Protein AF-A0A7X9W7S1-F1 (afdb_monomer_lite)

Radius of gyration: 31.63 Å; chains: 1; bounding box: 113×48×86 Å

pLDDT: mean 89.46, std 10.35, range [42.22, 98.69]

Structure (mmCIF, N/CA/C/O backbone):
data_AF-A0A7X9W7S1-F1
#
_entry.id   AF-A0A7X9W7S1-F1
#
loop_
_atom_site.group_PDB
_atom_site.id
_atom_site.type_symbol
_atom_site.label_atom_id
_atom_site.label_alt_id
_atom_site.label_comp_id
_atom_site.label_asym_id
_atom_site.label_entity_id
_atom_site.label_seq_id
_atom_site.pdbx_PDB_ins_code
_atom_site.Cartn_x
_atom_site.Cartn_y
_atom_site.Cartn_z
_atom_site.occupancy
_atom_site.B_iso_or_equiv
_atom_site.auth_seq_id
_atom_site.auth_comp_id
_atom_site.auth_asym_id
_atom_site.auth_atom_id
_atom_site.pdbx_PDB_model_num
ATOM 1 N N . MET A 1 1 ? -82.179 16.840 57.049 1.00 42.22 1 MET A N 1
ATOM 2 C CA . MET A 1 1 ? -81.748 16.653 55.648 1.00 42.22 1 MET A CA 1
ATOM 3 C C . MET A 1 1 ? -80.257 16.957 55.577 1.00 42.22 1 MET A C 1
ATOM 5 O O . MET A 1 1 ? -79.891 18.122 55.569 1.00 42.22 1 MET A O 1
ATOM 9 N N . SER A 1 2 ? -79.402 15.932 55.633 1.00 42.94 2 SER A N 1
ATOM 10 C CA . SER A 1 2 ? -77.946 16.091 55.489 1.00 42.94 2 SER A CA 1
ATOM 11 C C . SER A 1 2 ? -77.568 15.897 54.026 1.00 42.94 2 SER A C 1
ATOM 13 O O . SER A 1 2 ? -77.815 14.830 53.470 1.00 42.94 2 SER A O 1
ATOM 15 N N . ALA A 1 3 ? -77.001 16.929 53.405 1.00 45.88 3 ALA A N 1
ATOM 16 C CA . ALA A 1 3 ? -76.484 16.868 52.046 1.00 45.88 3 ALA A CA 1
ATOM 17 C C . ALA A 1 3 ? -75.051 16.318 52.062 1.00 45.88 3 ALA A C 1
ATOM 19 O O . ALA A 1 3 ? -74.121 16.955 52.558 1.00 45.88 3 ALA A O 1
ATOM 20 N N . THR A 1 4 ? -74.884 15.114 51.526 1.00 48.94 4 THR A N 1
ATOM 21 C CA . THR A 1 4 ? -73.594 14.452 51.327 1.00 48.94 4 THR A CA 1
ATOM 22 C C . THR A 1 4 ? -72.905 15.064 50.106 1.00 48.94 4 THR A C 1
ATOM 24 O O . THR A 1 4 ? -73.374 14.914 48.982 1.00 48.94 4 THR A O 1
ATOM 27 N N . SER A 1 5 ? -71.794 15.773 50.316 1.00 54.38 5 SER A N 1
ATOM 28 C CA . SER A 1 5 ? -70.953 16.310 49.239 1.00 54.38 5 SER A CA 1
ATOM 29 C C . SER A 1 5 ? -69.997 15.227 48.732 1.00 54.38 5 SER A C 1
ATOM 31 O O . SER A 1 5 ? -69.066 14.823 49.429 1.00 54.38 5 SER A O 1
ATOM 33 N N . THR A 1 6 ? -70.231 14.731 47.519 1.00 53.91 6 THR A N 1
ATOM 34 C CA . THR A 1 6 ? -69.330 13.814 46.811 1.00 53.91 6 THR A CA 1
ATOM 35 C C . THR A 1 6 ? -68.223 14.605 46.109 1.00 53.91 6 THR A C 1
ATOM 37 O O . THR A 1 6 ? -68.478 15.305 45.130 1.00 53.91 6 THR A O 1
ATOM 40 N N . ARG A 1 7 ? -66.975 14.484 46.583 1.00 56.56 7 ARG A N 1
ATOM 41 C CA . ARG A 1 7 ? -65.777 14.959 45.867 1.00 56.56 7 ARG A CA 1
ATOM 42 C C . ARG A 1 7 ? -65.406 13.977 44.750 1.00 56.56 7 ARG A C 1
ATOM 44 O O . ARG A 1 7 ? -65.167 12.804 45.021 1.00 56.56 7 ARG A O 1
ATOM 51 N N . SER A 1 8 ? -65.293 14.472 43.519 1.00 56.91 8 SER A N 1
ATOM 52 C CA . SER A 1 8 ? -64.740 13.722 42.381 1.00 56.91 8 SER A CA 1
ATOM 53 C C . SER A 1 8 ? -63.238 13.427 42.559 1.00 56.91 8 SER A C 1
ATOM 55 O O . SER A 1 8 ? -62.516 14.280 43.086 1.00 56.91 8 SER A O 1
ATOM 57 N N . PRO A 1 9 ? -62.726 12.270 42.092 1.00 56.22 9 PRO A N 1
ATOM 58 C CA . PRO A 1 9 ? -61.311 11.936 42.197 1.00 56.22 9 PRO A CA 1
ATOM 59 C C . PRO A 1 9 ? -60.487 12.725 41.169 1.00 56.22 9 PRO A C 1
ATOM 61 O O . PRO A 1 9 ? -60.798 12.752 39.976 1.00 56.22 9 PRO A O 1
ATOM 64 N N . ALA A 1 10 ? -59.415 13.368 41.632 1.00 61.03 10 ALA A N 1
ATOM 65 C CA . ALA A 1 10 ? -58.455 14.044 40.767 1.00 61.03 10 ALA A CA 1
ATOM 66 C C . ALA A 1 10 ? -57.722 13.020 39.880 1.00 61.03 10 ALA A C 1
ATOM 68 O O . ALA A 1 10 ? -57.228 12.002 40.367 1.00 61.03 10 ALA A O 1
ATOM 69 N N . ARG A 1 11 ? -57.635 13.293 38.571 1.00 59.38 11 ARG A N 1
ATOM 70 C CA . ARG A 1 11 ? -56.845 12.480 37.632 1.00 59.38 11 ARG A CA 1
ATOM 71 C C . ARG A 1 11 ? -55.366 12.480 38.055 1.00 59.38 11 ARG A C 1
ATOM 73 O O . ARG A 1 11 ? -54.839 13.553 38.354 1.00 59.38 11 ARG A O 1
ATOM 80 N N . PRO A 1 12 ? -54.673 11.327 38.040 1.00 57.47 12 PRO A N 1
ATOM 81 C CA . PRO A 1 12 ? -53.263 11.270 38.400 1.00 57.47 12 PRO A CA 1
ATOM 82 C C . PRO A 1 12 ? -52.437 12.059 37.380 1.00 57.47 12 PRO A C 1
ATOM 84 O O . PRO A 1 12 ? -52.407 11.742 36.189 1.00 57.47 12 PRO A O 1
ATOM 87 N N . VAL A 1 13 ? -51.771 13.110 37.856 1.00 66.81 13 VAL A N 1
ATOM 88 C CA . VAL A 1 13 ? -50.823 13.895 37.064 1.00 66.81 13 VAL A CA 1
ATOM 89 C C . VAL A 1 13 ? -49.632 12.988 36.753 1.00 66.81 13 VAL A C 1
ATOM 91 O O . VAL A 1 13 ? -48.954 12.501 37.657 1.00 66.81 13 VAL A O 1
ATOM 94 N N . GLY A 1 14 ? -49.403 12.704 35.468 1.00 64.31 14 GLY A N 1
ATOM 95 C CA . GLY A 1 14 ? -48.271 11.888 35.030 1.00 64.31 14 GLY A CA 1
ATOM 96 C C . GLY A 1 14 ? -46.923 12.481 35.476 1.00 64.31 14 GLY A C 1
ATOM 97 O O . GLY A 1 14 ? -46.836 13.677 35.748 1.00 64.31 14 GLY A O 1
ATOM 98 N N . PRO A 1 15 ? -45.846 11.674 35.535 1.00 66.31 15 PRO A N 1
ATOM 99 C CA . PRO A 1 15 ? -44.556 12.136 36.040 1.00 66.31 15 PRO A CA 1
ATOM 100 C C . PRO A 1 15 ? -44.041 13.345 35.241 1.00 66.31 15 PRO A C 1
ATOM 102 O O . PRO A 1 15 ? -44.187 13.348 34.011 1.00 66.31 15 PRO A O 1
ATOM 105 N N . PRO A 1 16 ? -43.415 14.335 35.911 1.00 73.31 16 PRO A N 1
ATOM 106 C CA . PRO A 1 16 ? -43.002 15.591 35.294 1.00 73.31 16 PRO A CA 1
ATOM 107 C C . PRO A 1 16 ? -42.007 15.360 34.151 1.00 73.31 16 PRO A C 1
ATOM 109 O O . PRO A 1 16 ? -41.228 14.400 34.155 1.00 73.31 16 PRO A O 1
ATOM 112 N N . LEU A 1 17 ? -42.024 16.262 33.164 1.00 71.44 17 LEU A N 1
ATOM 113 C CA . LEU A 1 17 ? -41.209 16.179 31.943 1.00 71.44 17 LEU A CA 1
ATOM 114 C C . LEU A 1 17 ? -39.710 16.003 32.239 1.00 71.44 17 LEU A C 1
ATOM 116 O O . LEU A 1 17 ? -39.036 15.246 31.546 1.00 71.44 17 LEU A O 1
ATOM 120 N N . SER A 1 18 ? -39.207 16.607 33.319 1.00 74.56 18 SER A N 1
ATOM 121 C CA . SER A 1 18 ? -37.819 16.472 33.779 1.00 74.56 18 SER A CA 1
ATOM 122 C C . SER A 1 18 ? -37.452 15.043 34.207 1.00 74.56 18 SER A C 1
ATOM 124 O O . SER A 1 18 ? -36.340 14.584 33.945 1.00 74.56 18 SER A O 1
ATOM 126 N N . THR A 1 19 ? -38.380 14.296 34.810 1.00 72.50 19 THR A N 1
ATOM 127 C CA . THR A 1 19 ? -38.178 12.890 35.197 1.00 72.50 19 THR A CA 1
ATOM 128 C C . THR A 1 19 ? -38.207 11.973 33.976 1.00 72.50 19 THR A C 1
ATOM 130 O O . THR A 1 19 ? -37.405 11.041 33.883 1.00 72.50 19 THR A O 1
ATOM 133 N N . ARG A 1 20 ? -39.078 12.262 32.999 1.00 74.00 20 ARG A N 1
ATOM 134 C CA . ARG A 1 20 ? -39.100 11.548 31.711 1.00 74.00 20 ARG A CA 1
ATOM 135 C C . ARG A 1 20 ? -37.812 11.799 30.923 1.00 74.00 20 ARG A C 1
ATOM 137 O O . ARG A 1 20 ? -37.202 10.837 30.471 1.00 74.00 20 ARG A O 1
ATOM 144 N N . ALA A 1 21 ? -37.355 13.048 30.836 1.00 77.06 21 ALA A N 1
ATOM 145 C CA . ALA A 1 21 ? -36.110 13.418 30.162 1.00 77.06 21 ALA A CA 1
ATOM 146 C C . ALA A 1 21 ? -34.882 12.731 30.785 1.00 77.06 21 ALA A C 1
ATOM 148 O O . ALA A 1 21 ? -34.084 12.133 30.068 1.00 77.06 21 ALA A O 1
ATOM 149 N N . LYS A 1 22 ? -34.771 12.715 32.122 1.00 74.81 22 LYS A N 1
ATOM 150 C CA . LYS A 1 22 ? -33.709 11.978 32.832 1.00 74.81 22 LYS A CA 1
ATOM 151 C C . LYS A 1 22 ? -33.744 10.480 32.526 1.00 74.81 22 LYS A C 1
ATOM 153 O O . LYS A 1 22 ? -32.702 9.881 32.279 1.00 74.81 22 LYS A O 1
ATOM 158 N N . ARG A 1 23 ? -34.933 9.867 32.512 1.00 78.06 23 ARG A N 1
ATOM 159 C CA . ARG A 1 23 ? -35.091 8.442 32.180 1.00 78.06 23 ARG A CA 1
ATOM 160 C C . ARG A 1 23 ? -34.630 8.139 30.753 1.00 78.06 23 ARG A C 1
ATOM 162 O O . ARG A 1 23 ? -33.889 7.180 30.561 1.00 78.06 23 ARG A O 1
ATOM 169 N N . TRP A 1 24 ? -35.038 8.950 29.778 1.00 81.38 24 TRP A N 1
ATOM 170 C CA . TRP A 1 24 ? -34.613 8.800 28.384 1.00 81.38 24 TRP A CA 1
ATOM 171 C C . TRP A 1 24 ? -33.108 8.995 28.216 1.00 81.38 24 TRP A C 1
ATOM 173 O O . TRP A 1 24 ? -32.481 8.187 27.542 1.00 81.38 24 TRP A O 1
ATOM 183 N N . LEU A 1 25 ? -32.511 9.973 28.900 1.00 76.69 25 LEU A N 1
ATOM 184 C CA . LEU A 1 25 ? -31.062 10.181 28.901 1.00 76.69 25 LEU A CA 1
ATOM 185 C C . LEU A 1 25 ? -30.303 8.929 29.370 1.00 76.69 25 LEU A C 1
ATOM 187 O O . LEU A 1 25 ? -29.389 8.473 28.687 1.00 76.69 25 LEU A O 1
ATOM 191 N N . TYR A 1 26 ? -30.699 8.338 30.504 1.00 74.88 26 TYR A N 1
ATOM 192 C CA . TYR A 1 26 ? -30.056 7.120 31.013 1.00 74.88 26 TYR A CA 1
ATOM 193 C C . TYR A 1 26 ? -30.253 5.914 30.089 1.00 74.88 26 TYR A C 1
ATOM 195 O O . TYR A 1 26 ? -29.328 5.123 29.917 1.00 74.88 26 TYR A O 1
ATOM 203 N N . LEU A 1 27 ? -31.440 5.764 29.492 1.00 80.25 27 LEU A N 1
ATOM 204 C CA . LEU A 1 27 ? -31.719 4.674 28.557 1.00 80.25 27 LEU A CA 1
ATOM 205 C C . LEU A 1 27 ? -30.911 4.817 27.264 1.00 80.25 27 LEU A C 1
ATOM 207 O O . LEU A 1 27 ? -30.285 3.846 26.845 1.00 80.25 27 LEU A O 1
ATOM 211 N N . ILE A 1 28 ? -30.876 6.016 26.678 1.00 80.56 28 ILE A N 1
ATOM 212 C CA . ILE A 1 28 ? -30.102 6.308 25.467 1.00 80.56 28 ILE A CA 1
ATOM 213 C C . ILE A 1 28 ? -28.616 6.098 25.742 1.00 80.56 28 ILE A C 1
ATOM 215 O O . ILE A 1 28 ? -27.977 5.372 24.995 1.00 80.56 28 ILE A O 1
ATOM 219 N N . HIS A 1 29 ? -28.071 6.640 26.837 1.00 77.44 29 HIS A N 1
ATOM 220 C CA . HIS A 1 29 ? -26.658 6.452 27.176 1.00 77.44 29 HIS A CA 1
ATOM 221 C C . HIS A 1 29 ? -26.303 4.974 27.381 1.00 77.44 29 HIS A C 1
ATOM 223 O O . HIS A 1 29 ? -25.274 4.519 26.894 1.00 77.44 29 HIS A O 1
ATOM 229 N N . ARG A 1 30 ? -27.168 4.201 28.054 1.00 80.06 30 ARG A N 1
ATOM 230 C CA . ARG A 1 30 ? -26.947 2.763 28.256 1.00 80.06 30 ARG A CA 1
ATOM 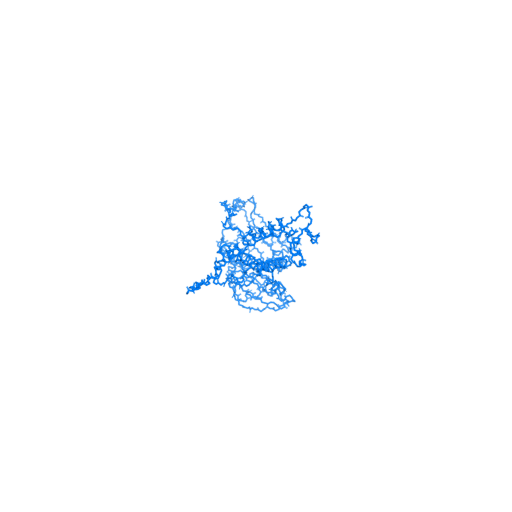231 C C . ARG A 1 30 ? -26.910 2.007 26.931 1.00 80.06 30 ARG A C 1
ATOM 233 O O . ARG A 1 30 ? -25.969 1.258 26.694 1.00 80.06 30 ARG A O 1
ATOM 240 N N . TRP A 1 31 ? -27.926 2.174 26.088 1.00 86.31 31 TRP A N 1
ATOM 241 C CA . TRP A 1 31 ? -28.016 1.432 24.829 1.00 86.31 31 TRP A CA 1
ATOM 242 C C . TRP A 1 31 ? -26.990 1.906 23.802 1.00 86.31 31 TRP A C 1
ATOM 244 O O . TRP A 1 31 ? -26.346 1.070 23.175 1.00 86.31 31 TRP A O 1
ATOM 254 N N . ALA A 1 32 ? -26.758 3.217 23.699 1.00 81.88 32 ALA A N 1
ATOM 255 C CA . ALA A 1 32 ? -25.683 3.770 22.882 1.00 81.88 32 ALA A CA 1
ATOM 256 C C . ALA A 1 32 ? -24.317 3.257 23.352 1.00 81.88 32 ALA A C 1
ATOM 258 O O . ALA A 1 32 ? -23.515 2.834 22.529 1.00 81.88 32 ALA A O 1
ATOM 259 N N . GLY A 1 33 ? -24.077 3.216 24.666 1.00 83.25 33 GLY A N 1
ATOM 260 C CA . GLY A 1 33 ? -22.855 2.667 25.244 1.00 83.25 33 GLY A CA 1
ATOM 261 C C . GLY A 1 33 ? -22.653 1.189 24.913 1.00 83.25 33 GLY A C 1
ATOM 262 O O . GLY A 1 33 ? -21.551 0.810 24.542 1.00 83.25 33 GLY A O 1
ATOM 263 N N . ILE A 1 34 ? -23.699 0.358 24.982 1.00 88.56 34 ILE A N 1
ATOM 264 C CA . ILE A 1 34 ? -23.613 -1.067 24.613 1.00 88.56 34 ILE A CA 1
ATOM 265 C C . ILE A 1 34 ? -23.286 -1.226 23.125 1.00 88.56 34 ILE A C 1
ATOM 267 O O . ILE A 1 34 ? -22.339 -1.933 22.786 1.00 88.56 34 ILE A O 1
ATOM 271 N N . VAL A 1 35 ? -24.042 -0.562 22.246 1.00 92.06 35 VAL A N 1
ATOM 272 C CA . VAL A 1 35 ? -23.856 -0.668 20.790 1.00 92.06 35 VAL A CA 1
ATOM 273 C C . VAL A 1 35 ? -22.470 -0.172 20.386 1.00 92.06 35 VAL A C 1
ATOM 275 O O . VAL A 1 35 ? -21.747 -0.884 19.692 1.00 92.06 35 VAL A O 1
ATOM 278 N N . LEU A 1 36 ? -22.065 1.008 20.866 1.00 90.00 36 LEU A N 1
ATOM 279 C CA . LEU A 1 36 ? -20.744 1.558 20.577 1.00 90.00 36 LEU A CA 1
ATOM 280 C C . LEU A 1 36 ? -19.635 0.689 21.170 1.00 90.00 36 LEU A C 1
ATOM 282 O O . LEU A 1 36 ? -18.646 0.460 20.492 1.00 90.00 36 LEU A O 1
ATOM 286 N N . CYS A 1 37 ? -19.788 0.155 22.383 1.00 89.56 37 CYS A N 1
ATOM 287 C CA . CYS A 1 37 ? -18.780 -0.722 22.984 1.00 89.56 37 CYS A CA 1
ATOM 288 C C . CYS A 1 37 ? -18.562 -1.995 22.154 1.00 89.56 37 CYS A C 1
ATOM 290 O O . CYS A 1 37 ? -17.420 -2.340 21.868 1.00 89.56 37 CYS A O 1
ATOM 292 N N . LEU A 1 38 ? -19.636 -2.659 21.712 1.00 93.81 38 LEU A N 1
ATOM 293 C CA . LEU A 1 38 ? -19.529 -3.832 20.835 1.00 93.81 38 LEU A CA 1
ATOM 294 C C . LEU A 1 38 ? -18.873 -3.478 19.498 1.00 93.81 38 LEU A C 1
ATOM 296 O O . LEU A 1 38 ? -17.997 -4.202 19.028 1.00 93.81 38 LEU A O 1
ATOM 300 N N . PHE A 1 39 ? -19.257 -2.343 18.915 1.00 94.62 39 PHE A N 1
ATOM 301 C CA . PHE A 1 39 ? -18.649 -1.847 17.690 1.00 94.62 39 PHE A CA 1
ATOM 302 C C . PHE A 1 39 ? -17.150 -1.554 17.868 1.00 94.62 39 PHE A C 1
ATOM 304 O O . PHE A 1 39 ? -16.345 -2.044 17.086 1.00 94.62 39 PHE A O 1
ATOM 311 N N . PHE A 1 40 ? -16.747 -0.831 18.917 1.00 93.25 40 PHE A N 1
ATOM 312 C CA . PHE A 1 40 ? -15.339 -0.536 19.197 1.00 93.25 40 PHE A CA 1
ATOM 313 C C . PHE A 1 40 ? -14.537 -1.782 19.570 1.00 93.25 40 PHE A C 1
ATOM 315 O O . PHE A 1 40 ? -13.363 -1.852 19.231 1.00 93.25 40 PHE A O 1
ATOM 322 N N . ALA A 1 41 ? -15.147 -2.781 20.212 1.00 93.69 41 ALA A N 1
ATOM 323 C CA . ALA A 1 41 ? -14.500 -4.066 20.456 1.00 93.69 41 ALA A CA 1
ATOM 324 C C . ALA A 1 41 ? -14.201 -4.791 19.135 1.00 93.69 41 ALA A C 1
ATOM 326 O O . ALA A 1 41 ? -13.070 -5.219 18.917 1.00 93.69 41 ALA A O 1
ATOM 327 N N . MET A 1 42 ? -15.179 -4.865 18.225 1.00 96.38 42 MET A N 1
ATOM 328 C CA . MET A 1 42 ? -14.966 -5.370 16.864 1.00 96.38 42 MET A CA 1
ATOM 329 C C . MET A 1 42 ? -13.883 -4.558 16.136 1.00 96.38 42 MET A C 1
ATOM 331 O O . MET A 1 42 ? -12.990 -5.137 15.524 1.00 96.38 42 MET A O 1
ATOM 335 N N . TRP A 1 43 ? -13.930 -3.229 16.238 1.00 95.38 43 TRP A N 1
ATOM 336 C CA . TRP A 1 43 ? -12.991 -2.322 15.580 1.00 95.38 43 TRP A CA 1
ATOM 337 C C . TRP A 1 43 ? -11.558 -2.453 16.122 1.00 95.38 43 TRP A C 1
ATOM 339 O O . TRP A 1 43 ? -10.579 -2.379 15.379 1.00 95.38 43 TRP A O 1
ATOM 349 N N . PHE A 1 44 ? -11.425 -2.696 17.425 1.00 94.56 44 PHE A N 1
ATOM 350 C CA . PHE A 1 44 ? -10.153 -2.982 18.072 1.00 94.56 44 PHE A CA 1
ATOM 351 C C . PHE A 1 44 ? -9.590 -4.320 17.594 1.00 94.56 44 PHE A C 1
ATOM 353 O O . PHE A 1 44 ? -8.442 -4.379 17.160 1.00 94.56 44 PHE A O 1
ATOM 360 N N . VAL A 1 45 ? -10.406 -5.380 17.607 1.00 96.25 45 VAL A N 1
ATOM 361 C CA . VAL A 1 45 ? -9.999 -6.712 17.133 1.00 96.25 45 VAL A CA 1
ATOM 362 C C . VAL A 1 45 ? -9.574 -6.667 15.665 1.00 96.25 45 VAL A C 1
ATOM 364 O O . VAL A 1 45 ? -8.549 -7.250 15.321 1.00 96.25 45 VAL A O 1
ATOM 367 N N . SER A 1 46 ? -10.283 -5.926 14.809 1.00 96.56 46 SER A N 1
ATOM 368 C CA . SER A 1 46 ? -9.879 -5.768 13.408 1.00 96.56 46 SER A CA 1
ATOM 369 C C . SER A 1 46 ? -8.543 -5.032 13.259 1.00 96.56 46 SER A C 1
ATOM 371 O O . SER A 1 46 ? -7.733 -5.387 12.403 1.00 96.56 46 SER A O 1
ATOM 373 N N . GLY A 1 47 ? -8.258 -4.066 14.139 1.00 94.25 47 GLY A N 1
ATOM 374 C CA . GLY A 1 47 ? -6.954 -3.404 14.207 1.00 94.25 47 GLY A CA 1
ATOM 375 C C . GLY A 1 47 ? -5.831 -4.362 14.610 1.00 94.25 47 GLY A C 1
ATOM 376 O O . GLY A 1 47 ? -4.765 -4.344 14.002 1.00 94.25 47 GLY A O 1
ATOM 377 N N . VAL A 1 48 ? -6.084 -5.255 15.575 1.00 95.31 48 VAL A N 1
ATOM 378 C CA . VAL A 1 48 ? -5.132 -6.313 15.955 1.00 95.31 48 VAL A CA 1
ATOM 379 C C . VAL A 1 48 ? -4.857 -7.243 14.774 1.00 95.31 48 VAL A C 1
ATOM 381 O O . VAL A 1 48 ? -3.698 -7.535 14.500 1.00 95.31 48 VAL A O 1
ATOM 384 N N . VAL A 1 49 ? -5.886 -7.657 14.025 1.00 96.88 49 VAL A N 1
ATOM 385 C CA . VAL A 1 49 ? -5.704 -8.473 12.809 1.00 96.88 49 VAL A CA 1
ATOM 386 C C . VAL A 1 49 ? -4.786 -7.766 11.808 1.00 96.88 49 VAL A C 1
ATOM 388 O O . VAL A 1 49 ? -3.860 -8.392 11.298 1.00 96.88 49 VAL A O 1
ATOM 391 N N . MET A 1 50 ? -4.973 -6.460 11.583 1.00 94.25 50 MET A N 1
ATOM 392 C CA . MET A 1 50 ? -4.136 -5.674 10.665 1.00 94.25 50 MET A CA 1
ATOM 393 C C . MET A 1 50 ? -2.659 -5.579 11.067 1.00 94.25 50 MET A C 1
ATOM 395 O O . MET A 1 50 ? -1.820 -5.311 10.208 1.00 94.25 50 MET A O 1
ATOM 399 N N . MET A 1 51 ? -2.325 -5.783 12.346 1.00 93.69 51 MET A N 1
ATOM 400 C CA . MET A 1 51 ? -0.927 -5.830 12.790 1.00 93.69 51 MET A CA 1
ATOM 401 C C . MET A 1 51 ? -0.204 -7.091 12.308 1.00 93.69 51 MET A C 1
ATOM 403 O O . MET A 1 51 ? 1.012 -7.059 12.142 1.00 93.69 51 MET A O 1
ATOM 407 N N . TYR A 1 52 ? -0.939 -8.185 12.092 1.00 95.12 52 TYR A N 1
ATOM 408 C CA . TYR A 1 52 ? -0.386 -9.459 11.625 1.00 95.12 52 TYR A CA 1
ATOM 409 C C . TYR A 1 52 ? -0.576 -9.657 10.123 1.00 95.12 52 TYR A C 1
ATOM 411 O O . TYR A 1 52 ? 0.311 -10.180 9.457 1.00 95.12 52 TYR A O 1
ATOM 419 N N . VAL A 1 53 ? -1.723 -9.232 9.590 1.00 95.00 53 VAL A N 1
ATOM 420 C CA . VAL A 1 53 ? -2.053 -9.321 8.168 1.00 95.00 53 VAL A CA 1
ATOM 421 C C . VAL A 1 53 ? -2.454 -7.941 7.672 1.00 95.00 53 VAL A C 1
ATOM 423 O O . V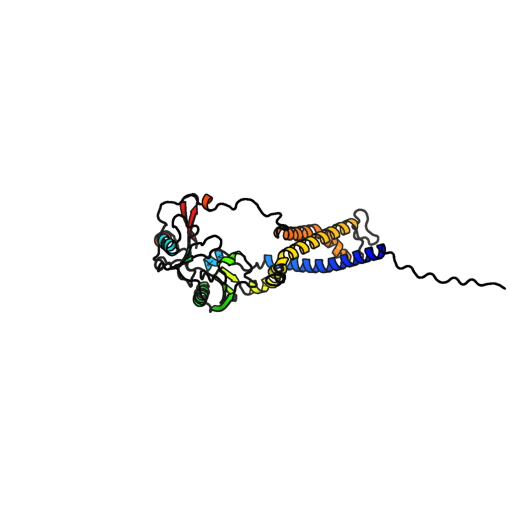AL A 1 53 ? -3.576 -7.481 7.889 1.00 95.00 53 VAL A O 1
ATOM 426 N N . GLY A 1 54 ? -1.512 -7.268 7.017 1.00 91.31 54 GLY A N 1
ATOM 427 C CA . GLY A 1 54 ? -1.734 -5.946 6.449 1.00 91.31 54 GLY A CA 1
ATOM 428 C C . GLY A 1 54 ? -2.678 -5.960 5.245 1.00 91.31 54 GLY A C 1
ATOM 429 O O . GLY A 1 54 ? -3.009 -7.006 4.682 1.00 91.31 54 GLY A O 1
ATOM 430 N N . TYR A 1 55 ? -3.087 -4.762 4.822 1.00 93.50 55 TYR A N 1
ATOM 431 C CA . TYR A 1 55 ? -3.741 -4.601 3.525 1.00 93.50 55 TYR A CA 1
ATOM 432 C C . TYR A 1 55 ? -2.780 -4.996 2.397 1.00 93.50 55 TYR A C 1
ATOM 434 O O . TYR A 1 55 ? -1.614 -4.587 2.479 1.00 93.50 55 TYR A O 1
ATOM 442 N N . PRO A 1 56 ? -3.231 -5.748 1.369 1.00 93.88 56 PRO A N 1
ATOM 443 C CA . PRO A 1 56 ? -2.342 -6.256 0.337 1.00 93.88 56 PRO A CA 1
ATOM 444 C C . PRO A 1 56 ? -1.588 -5.119 -0.339 1.00 93.88 56 PRO A C 1
ATOM 446 O O . PRO A 1 56 ? -2.158 -4.081 -0.695 1.00 93.88 56 PRO A O 1
ATOM 449 N N . LYS A 1 57 ? -0.281 -5.300 -0.468 1.00 93.81 57 LYS A N 1
ATOM 450 C CA . LYS A 1 57 ? 0.624 -4.348 -1.097 1.00 93.81 57 LYS A CA 1
ATOM 451 C C . LYS A 1 57 ? 1.836 -5.119 -1.579 1.00 93.81 57 LYS A C 1
ATOM 453 O O . LYS A 1 57 ? 2.330 -5.971 -0.858 1.00 93.81 57 LYS A O 1
ATOM 458 N N . LEU A 1 58 ? 2.359 -4.720 -2.728 1.00 95.12 58 LEU A N 1
ATOM 459 C CA . LEU A 1 58 ? 3.629 -5.236 -3.199 1.00 95.12 58 LEU A CA 1
ATOM 460 C C . LEU A 1 58 ? 4.762 -4.355 -2.669 1.00 95.12 58 LEU A C 1
ATOM 462 O O . LEU A 1 58 ? 4.856 -3.171 -3.017 1.00 95.12 58 LEU A O 1
ATOM 466 N N . THR A 1 59 ? 5.619 -4.899 -1.808 1.00 93.75 59 THR A N 1
ATOM 467 C CA . THR A 1 59 ? 6.790 -4.157 -1.331 1.00 93.75 59 THR A CA 1
ATOM 468 C C . THR A 1 59 ? 7.886 -4.099 -2.403 1.00 93.75 59 THR A C 1
ATOM 470 O O . THR A 1 59 ? 7.972 -4.970 -3.274 1.00 93.75 59 THR A O 1
ATOM 473 N N . PRO A 1 60 ? 8.784 -3.093 -2.359 1.00 92.12 60 PRO A N 1
ATOM 474 C CA . PRO A 1 60 ? 9.905 -3.028 -3.293 1.00 92.12 60 PRO A CA 1
ATOM 475 C C . PRO A 1 60 ? 10.799 -4.274 -3.264 1.00 92.12 60 PRO A C 1
ATOM 477 O O . PRO A 1 60 ? 11.279 -4.679 -4.318 1.00 92.12 60 PRO A O 1
ATOM 480 N N . GLN A 1 61 ? 11.003 -4.872 -2.085 1.00 93.00 61 GLN A N 1
ATOM 481 C CA . GLN A 1 61 ? 11.846 -6.055 -1.904 1.00 93.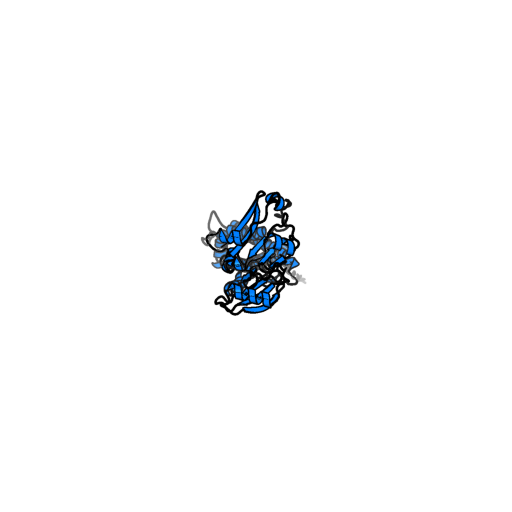00 61 GLN A CA 1
ATOM 482 C C . GLN A 1 61 ? 11.188 -7.325 -2.460 1.00 93.00 61 GLN A C 1
ATOM 484 O O . GLN A 1 61 ? 11.840 -8.072 -3.189 1.00 93.00 61 GLN A O 1
ATOM 489 N N . GLU A 1 62 ? 9.900 -7.550 -2.179 1.00 93.62 62 GLU A N 1
ATOM 490 C CA . GLU A 1 62 ? 9.140 -8.658 -2.782 1.00 93.62 62 GLU A CA 1
ATOM 491 C C . GLU A 1 62 ? 9.171 -8.547 -4.304 1.00 93.62 62 GLU A C 1
ATOM 493 O O . GLU A 1 62 ? 9.584 -9.486 -4.980 1.00 93.62 62 GLU A O 1
ATOM 498 N N . ARG A 1 63 ? 8.865 -7.359 -4.849 1.00 95.38 63 ARG A N 1
ATOM 499 C CA . ARG A 1 63 ? 8.919 -7.124 -6.296 1.00 95.38 63 ARG A CA 1
ATOM 500 C C . ARG A 1 63 ? 10.275 -7.505 -6.881 1.00 95.38 63 ARG A C 1
ATOM 502 O O . ARG A 1 63 ? 10.303 -8.210 -7.880 1.00 95.38 63 ARG A O 1
ATOM 509 N N . LEU A 1 64 ? 11.378 -7.042 -6.285 1.00 94.44 64 LEU A N 1
ATOM 510 C CA . LEU A 1 64 ? 12.726 -7.358 -6.770 1.00 94.44 64 LEU A CA 1
ATOM 511 C C . LEU A 1 64 ? 12.978 -8.869 -6.776 1.00 94.44 64 LEU A C 1
ATOM 513 O O . LEU A 1 64 ? 13.458 -9.386 -7.776 1.00 94.44 64 LEU A O 1
ATOM 517 N N . THR A 1 65 ? 12.564 -9.585 -5.729 1.00 94.25 65 THR A N 1
ATOM 518 C CA . THR A 1 65 ? 12.748 -11.044 -5.606 1.00 94.25 65 THR A CA 1
ATOM 519 C C . THR A 1 65 ? 12.135 -11.822 -6.781 1.00 94.25 65 THR A C 1
ATOM 521 O O . THR A 1 65 ? 12.682 -12.845 -7.199 1.00 94.25 65 THR A O 1
ATOM 524 N N . HIS A 1 66 ? 11.039 -11.314 -7.352 1.00 94.62 66 HIS A N 1
ATOM 525 C CA . HIS A 1 66 ? 10.325 -11.931 -8.473 1.00 94.62 66 HIS A CA 1
ATOM 526 C C . HIS A 1 66 ? 10.808 -11.497 -9.868 1.00 94.62 66 HIS A C 1
ATOM 528 O O . HIS A 1 66 ? 10.396 -12.088 -10.865 1.00 94.62 66 HIS A O 1
ATOM 534 N N . LEU A 1 67 ? 11.677 -10.488 -9.980 1.00 95.00 67 LEU A N 1
ATOM 535 C CA . LEU A 1 67 ? 12.222 -10.058 -11.274 1.00 95.00 67 LEU A CA 1
ATOM 536 C C . LEU A 1 67 ? 13.369 -10.960 -11.708 1.00 95.00 67 LEU A C 1
ATOM 538 O O . LEU A 1 67 ? 14.235 -11.262 -10.903 1.00 95.00 67 LEU A O 1
ATOM 542 N N . ALA A 1 68 ? 13.452 -11.338 -12.979 1.00 93.38 68 ALA A N 1
ATOM 543 C CA . ALA A 1 68 ? 14.649 -12.014 -13.473 1.00 93.38 68 ALA A CA 1
ATOM 544 C C . ALA A 1 68 ? 15.877 -11.074 -13.403 1.00 93.38 68 ALA A C 1
ATOM 546 O O . ALA A 1 68 ? 15.727 -9.872 -13.657 1.00 93.38 68 ALA A O 1
ATOM 547 N N . PRO A 1 69 ? 17.083 -11.589 -13.088 1.00 95.50 69 PRO A N 1
ATOM 548 C CA . PRO A 1 69 ? 18.325 -10.852 -13.302 1.00 95.50 69 PRO A CA 1
ATOM 549 C C . PRO A 1 69 ? 18.431 -10.367 -14.752 1.00 95.50 69 PRO A C 1
ATOM 551 O O . PRO A 1 69 ? 18.038 -11.076 -15.680 1.00 95.50 69 PRO A O 1
ATOM 554 N N . LEU A 1 70 ? 18.948 -9.156 -14.948 1.00 96.38 70 LEU A N 1
ATOM 555 C CA . LEU A 1 70 ? 19.102 -8.556 -16.267 1.00 96.38 70 LEU A CA 1
ATOM 556 C C . LEU A 1 70 ? 20.218 -9.256 -17.042 1.00 96.38 70 LEU A C 1
ATOM 558 O O . LEU A 1 70 ? 21.377 -9.251 -16.631 1.00 96.38 70 LEU A O 1
ATOM 562 N N . ASP A 1 71 ? 19.867 -9.797 -18.204 1.00 94.44 71 ASP A N 1
ATOM 563 C CA . ASP A 1 71 ? 20.834 -10.299 -19.172 1.00 94.44 71 ASP A CA 1
ATOM 564 C C . ASP A 1 71 ? 21.286 -9.162 -20.096 1.00 94.44 71 ASP A C 1
ATOM 566 O O . ASP A 1 71 ? 20.495 -8.607 -20.864 1.00 94.44 71 ASP A O 1
ATOM 570 N N . ALA A 1 72 ? 22.576 -8.825 -20.037 1.00 94.06 72 ALA A N 1
ATOM 571 C CA . ALA A 1 72 ? 23.180 -7.802 -20.882 1.00 94.06 72 ALA A CA 1
ATOM 572 C C . ALA A 1 72 ? 23.038 -8.112 -22.383 1.00 94.06 72 ALA A C 1
ATOM 574 O O . ALA A 1 72 ? 22.958 -7.176 -23.178 1.00 94.06 72 ALA A O 1
ATOM 575 N N . ALA A 1 73 ? 22.977 -9.391 -22.773 1.00 93.88 73 ALA A N 1
ATOM 576 C CA . ALA A 1 73 ? 22.813 -9.800 -24.168 1.00 93.88 73 ALA A CA 1
ATOM 577 C C . ALA A 1 73 ? 21.392 -9.550 -24.700 1.00 93.88 73 ALA A C 1
ATOM 579 O O . ALA A 1 73 ? 21.211 -9.344 -25.899 1.00 93.88 73 ALA A O 1
ATOM 580 N N . ALA A 1 74 ? 20.389 -9.519 -23.817 1.00 94.38 74 ALA A N 1
ATOM 581 C CA . ALA A 1 74 ? 18.998 -9.228 -24.163 1.00 94.38 74 ALA A CA 1
ATOM 582 C C . ALA A 1 74 ? 18.702 -7.719 -24.270 1.00 94.38 74 ALA A C 1
ATOM 584 O O . ALA A 1 74 ? 17.579 -7.324 -24.583 1.00 94.38 74 ALA A O 1
ATOM 585 N N . ILE A 1 75 ? 19.693 -6.866 -23.996 1.00 96.88 75 ILE A N 1
ATOM 586 C CA . ILE A 1 75 ? 19.560 -5.412 -24.012 1.00 96.88 75 ILE A CA 1
ATOM 587 C C . ILE A 1 75 ? 20.416 -4.874 -25.157 1.00 96.88 75 ILE A C 1
ATOM 589 O O . ILE A 1 75 ? 21.636 -5.004 -25.134 1.00 96.88 75 ILE A O 1
ATOM 593 N N . ALA A 1 76 ? 19.796 -4.231 -26.144 1.00 96.19 76 ALA A N 1
ATOM 594 C CA . ALA A 1 76 ? 20.502 -3.564 -27.246 1.00 96.19 76 ALA A CA 1
ATOM 595 C C . ALA A 1 76 ? 20.333 -2.037 -27.211 1.00 96.19 76 ALA A C 1
ATOM 597 O O . ALA A 1 76 ? 21.119 -1.300 -27.804 1.00 96.19 76 ALA A O 1
ATOM 598 N N . VAL A 1 77 ? 19.316 -1.553 -26.498 1.00 96.94 77 VAL A N 1
ATOM 599 C CA . VAL A 1 77 ? 18.911 -0.148 -26.477 1.00 96.94 77 VAL A CA 1
ATOM 600 C C . VAL A 1 77 ? 19.597 0.583 -25.334 1.00 96.94 77 VAL A C 1
ATOM 602 O O . VAL A 1 77 ? 19.598 0.124 -24.190 1.00 96.94 77 VAL A O 1
ATOM 605 N N . THR A 1 78 ? 20.151 1.755 -25.629 1.00 94.88 78 THR A N 1
ATOM 606 C CA . THR A 1 78 ? 20.748 2.646 -24.626 1.00 94.88 78 THR A CA 1
ATOM 607 C C . THR A 1 78 ? 19.683 3.453 -23.868 1.00 94.88 78 THR A C 1
ATOM 609 O O . THR A 1 78 ? 18.606 3.716 -24.409 1.00 94.88 78 THR A O 1
ATOM 612 N N . PRO A 1 79 ? 19.985 3.945 -22.652 1.00 94.25 79 PRO A N 1
ATOM 613 C CA . PRO A 1 79 ? 19.075 4.800 -21.888 1.00 94.25 79 PRO A CA 1
ATOM 614 C C . PRO A 1 79 ? 18.607 6.036 -22.669 1.00 94.25 79 PRO A C 1
ATOM 616 O O . PRO A 1 79 ? 17.430 6.384 -22.641 1.00 94.25 79 PRO A O 1
ATOM 619 N N . ALA A 1 80 ? 19.510 6.670 -23.425 1.00 92.19 80 ALA A N 1
ATOM 620 C CA . ALA A 1 80 ? 19.187 7.835 -24.246 1.00 92.19 80 ALA A CA 1
ATOM 621 C C . ALA A 1 80 ? 18.225 7.493 -25.398 1.00 92.19 80 ALA A C 1
ATOM 623 O O . ALA A 1 80 ? 17.279 8.238 -25.645 1.00 92.19 80 ALA A O 1
ATOM 624 N N . GLN A 1 81 ? 18.419 6.351 -26.069 1.00 94.44 81 GLN A N 1
ATOM 625 C CA . GLN A 1 81 ? 17.492 5.879 -27.105 1.00 94.44 81 GLN A CA 1
ATOM 626 C C . GLN A 1 81 ? 16.113 5.554 -26.524 1.00 94.44 81 GLN A C 1
ATOM 628 O O . GLN A 1 81 ? 15.105 5.908 -27.129 1.00 94.44 81 GLN A O 1
ATOM 633 N N . ALA A 1 82 ? 16.057 4.934 -25.342 1.00 95.38 82 ALA A N 1
ATOM 634 C CA . ALA A 1 82 ? 14.794 4.642 -24.672 1.00 95.38 82 ALA A CA 1
ATOM 635 C C . ALA A 1 82 ? 14.032 5.923 -24.294 1.00 95.38 82 ALA A C 1
ATOM 637 O O . ALA A 1 82 ? 12.829 6.026 -24.532 1.00 95.38 82 ALA A O 1
ATOM 638 N N . LEU A 1 83 ? 14.732 6.933 -23.767 1.00 93.69 83 LEU A N 1
ATOM 639 C CA . LEU A 1 83 ? 14.139 8.240 -23.470 1.00 93.69 83 LEU A CA 1
ATOM 640 C C . LEU A 1 83 ? 13.628 8.932 -24.739 1.00 93.69 83 LEU A C 1
ATOM 642 O O . LEU A 1 83 ? 12.492 9.404 -24.752 1.00 93.69 83 LEU A O 1
ATOM 646 N N . ALA A 1 84 ? 14.404 8.902 -25.827 1.00 93.25 84 ALA A N 1
ATOM 647 C CA . ALA A 1 84 ? 13.994 9.456 -27.115 1.00 93.25 84 ALA A CA 1
ATOM 648 C C . ALA A 1 84 ? 12.754 8.749 -27.694 1.00 93.25 84 ALA A C 1
ATOM 650 O O . ALA A 1 84 ? 11.817 9.419 -28.126 1.00 93.25 84 ALA A O 1
ATOM 651 N N . ALA A 1 85 ? 12.699 7.413 -27.645 1.00 94.19 85 ALA A N 1
ATOM 652 C CA . ALA A 1 85 ? 11.536 6.632 -28.080 1.00 94.19 85 ALA A CA 1
ATOM 653 C C . ALA A 1 85 ? 10.283 6.932 -27.241 1.00 94.19 85 ALA A C 1
ATOM 655 O O . ALA A 1 85 ? 9.164 6.937 -27.751 1.00 94.19 85 ALA A O 1
ATOM 656 N N . ALA A 1 86 ? 10.472 7.236 -25.956 1.00 92.06 86 ALA A N 1
ATOM 657 C CA . ALA A 1 86 ? 9.416 7.704 -25.073 1.00 92.06 86 ALA A CA 1
ATOM 658 C C . ALA A 1 86 ? 9.121 9.210 -25.219 1.00 92.06 86 ALA A C 1
ATOM 660 O O . ALA A 1 86 ? 8.324 9.728 -24.441 1.00 92.06 86 ALA A O 1
ATOM 661 N N . GLY A 1 87 ? 9.751 9.944 -26.141 1.00 89.69 87 GLY A N 1
ATOM 662 C CA . GLY A 1 87 ? 9.566 11.393 -26.286 1.00 89.69 87 GLY A CA 1
ATOM 663 C C . GLY A 1 87 ? 9.930 12.193 -25.027 1.00 89.69 87 GLY A C 1
ATOM 664 O O . GLY A 1 87 ? 9.339 13.239 -24.770 1.00 89.69 87 GLY A O 1
ATOM 665 N N . ALA A 1 88 ? 10.834 11.669 -24.198 1.00 86.31 88 ALA A N 1
ATOM 666 C CA . ALA A 1 88 ? 11.342 12.326 -23.003 1.00 86.31 88 ALA A CA 1
ATOM 667 C C . ALA A 1 88 ? 12.713 12.953 -23.286 1.00 86.31 88 ALA A C 1
ATOM 669 O O . ALA A 1 88 ? 13.561 12.361 -23.953 1.00 86.31 88 ALA A O 1
ATOM 670 N N . ASP A 1 89 ? 12.938 14.149 -22.750 1.00 79.69 89 ASP A N 1
ATOM 671 C CA . ASP A 1 89 ? 14.235 14.815 -22.825 1.00 79.69 89 ASP A CA 1
ATOM 672 C C . ASP A 1 89 ? 15.237 14.117 -21.895 1.00 79.69 89 ASP A C 1
ATOM 674 O O . ASP A 1 89 ? 15.009 14.015 -20.689 1.00 79.69 89 ASP A O 1
ATOM 678 N N . VAL A 1 90 ? 16.361 13.665 -22.457 1.00 74.88 90 VAL A N 1
ATOM 679 C CA . VAL A 1 90 ? 17.436 12.969 -21.736 1.00 74.88 90 VAL A CA 1
ATOM 680 C C . VAL A 1 90 ? 17.972 13.763 -20.543 1.00 74.88 90 VAL A C 1
ATOM 682 O O . VAL A 1 90 ? 18.319 13.176 -19.521 1.00 74.88 90 VAL A O 1
ATOM 685 N N . HIS A 1 91 ? 17.988 15.094 -20.629 1.00 70.06 91 HIS A N 1
ATOM 686 C CA . HIS A 1 91 ? 18.534 15.951 -19.578 1.00 70.06 91 HIS A CA 1
ATOM 687 C C . HIS A 1 91 ? 17.513 16.274 -18.481 1.00 70.06 91 HIS A C 1
ATOM 689 O O . HIS A 1 91 ? 17.901 16.578 -17.348 1.00 70.06 91 HIS A O 1
ATOM 695 N N . ASN A 1 92 ? 16.219 16.157 -18.781 1.00 70.88 92 ASN A N 1
ATOM 696 C CA . ASN A 1 92 ? 15.130 16.534 -17.877 1.00 70.88 92 ASN A CA 1
ATOM 697 C C . ASN A 1 92 ? 14.270 15.348 -17.411 1.00 70.88 92 ASN A C 1
ATOM 699 O O . ASN A 1 92 ? 13.391 15.520 -16.563 1.00 70.88 92 ASN A O 1
ATOM 703 N N . ALA A 1 93 ? 14.515 14.141 -17.923 1.00 71.69 93 ALA A N 1
ATOM 704 C CA . ALA A 1 93 ? 13.813 12.941 -17.500 1.00 71.69 93 ALA A CA 1
ATOM 705 C C . ALA A 1 93 ? 14.101 12.630 -16.024 1.00 71.69 93 ALA A C 1
ATOM 707 O O . ALA A 1 93 ? 15.244 12.442 -15.609 1.00 71.69 93 ALA A O 1
ATOM 708 N N . THR A 1 94 ? 13.040 12.547 -15.222 1.00 72.19 94 THR A N 1
ATOM 709 C CA . THR A 1 94 ? 13.118 12.181 -13.806 1.00 72.19 94 THR A CA 1
ATOM 710 C C . THR A 1 94 ? 12.501 10.800 -13.624 1.00 72.19 94 THR A C 1
ATOM 712 O O . THR A 1 94 ? 11.287 10.653 -13.611 1.00 72.19 94 THR A O 1
ATOM 715 N N . GLY A 1 95 ? 13.337 9.766 -13.503 1.00 79.81 95 GLY A N 1
ATOM 716 C CA . GLY A 1 95 ? 12.881 8.389 -13.285 1.00 79.81 95 GLY A CA 1
ATOM 717 C C . GLY A 1 95 ? 12.888 7.543 -14.554 1.00 79.81 95 GLY A C 1
ATOM 718 O O . GLY A 1 95 ? 11.855 7.340 -15.191 1.00 79.81 95 GLY A O 1
ATOM 719 N N . LEU A 1 96 ? 14.067 7.012 -14.874 1.00 92.62 96 LEU A N 1
ATOM 720 C CA . LEU A 1 96 ? 14.252 5.935 -15.839 1.00 92.62 96 LEU A CA 1
ATOM 721 C C . LEU A 1 96 ? 14.683 4.682 -15.075 1.00 92.62 96 LEU A C 1
ATOM 723 O O . LEU A 1 96 ? 15.678 4.717 -14.350 1.00 92.62 96 LEU A O 1
ATOM 727 N N . SER A 1 97 ? 13.973 3.574 -15.255 1.00 95.56 97 SER A N 1
ATOM 728 C CA . SER A 1 97 ? 14.409 2.269 -14.754 1.00 95.56 97 SER A CA 1
ATOM 729 C C . SER A 1 97 ? 14.363 1.201 -15.836 1.00 95.56 97 SER A C 1
ATOM 731 O O . SER A 1 97 ? 13.619 1.324 -16.802 1.00 95.56 97 SER A O 1
ATOM 733 N N . LEU A 1 98 ? 15.173 0.161 -15.678 1.00 97.69 98 LEU A N 1
ATOM 734 C CA . LEU A 1 98 ? 15.253 -1.009 -16.541 1.00 97.69 98 LEU A CA 1
ATOM 735 C C . LEU A 1 98 ? 15.070 -2.249 -15.674 1.00 97.69 98 LEU A C 1
ATOM 737 O O . LEU A 1 98 ? 15.832 -2.454 -14.730 1.00 97.69 98 LEU A O 1
ATOM 741 N N . ALA A 1 99 ? 14.060 -3.056 -15.990 1.00 97.50 99 ALA A N 1
ATOM 742 C CA . ALA A 1 99 ? 13.751 -4.290 -15.276 1.00 97.50 99 ALA A CA 1
ATOM 743 C C . ALA A 1 99 ? 12.987 -5.275 -16.176 1.00 97.50 99 ALA A C 1
ATOM 745 O O . ALA A 1 99 ? 12.242 -4.869 -17.074 1.00 97.50 99 ALA A O 1
ATOM 746 N N . ALA A 1 100 ? 13.121 -6.573 -15.898 1.00 96.56 100 ALA A N 1
ATOM 747 C CA . ALA A 1 100 ? 12.443 -7.659 -16.610 1.00 96.56 100 ALA A CA 1
ATOM 748 C C . ALA A 1 100 ? 10.963 -7.811 -16.195 1.00 96.56 100 ALA A C 1
ATOM 750 O O . ALA A 1 100 ? 10.557 -8.815 -15.614 1.00 96.56 100 ALA A O 1
ATOM 751 N N . THR A 1 101 ? 10.148 -6.780 -16.437 1.00 94.81 101 THR A N 1
ATOM 752 C CA . THR A 1 101 ? 8.775 -6.683 -15.892 1.00 94.81 101 THR A CA 1
ATOM 753 C C . THR A 1 101 ? 7.673 -7.171 -16.828 1.00 94.81 101 THR A C 1
ATOM 755 O O . THR A 1 101 ? 6.553 -7.384 -16.368 1.00 94.81 101 THR A O 1
ATOM 758 N N . ARG A 1 102 ? 7.955 -7.367 -18.122 1.00 94.94 102 ARG A N 1
ATOM 759 C CA . ARG A 1 102 ? 6.935 -7.686 -19.132 1.00 94.94 102 ARG A CA 1
ATOM 760 C C . ARG A 1 102 ? 7.114 -9.111 -19.648 1.00 94.94 102 ARG A C 1
ATOM 762 O O . ARG A 1 102 ? 7.710 -9.337 -20.693 1.00 94.94 102 ARG A O 1
ATOM 769 N N . GLY A 1 103 ? 6.650 -10.085 -18.865 1.00 90.81 103 GLY A N 1
ATOM 770 C CA . GLY A 1 103 ? 6.808 -11.509 -19.196 1.00 90.81 103 GLY A CA 1
ATOM 771 C C . GLY A 1 103 ? 8.262 -11.992 -19.180 1.00 90.81 103 GLY A C 1
ATOM 772 O O . GLY A 1 103 ? 8.620 -12.871 -19.953 1.00 90.81 103 GLY A O 1
ATOM 773 N N . GLY A 1 104 ? 9.105 -11.389 -18.335 1.00 90.69 104 GLY A N 1
ATOM 774 C CA . GLY A 1 104 ? 10.542 -11.676 -18.267 1.00 90.69 104 GLY A CA 1
ATOM 775 C C . GLY A 1 104 ? 11.392 -10.911 -19.287 1.00 90.69 104 GLY A C 1
ATOM 776 O O . GLY A 1 104 ? 12.614 -10.942 -19.185 1.00 90.69 104 GLY A O 1
ATOM 777 N N . ALA A 1 105 ? 10.783 -10.176 -20.224 1.00 95.12 105 ALA A N 1
ATOM 778 C CA . ALA A 1 105 ? 11.523 -9.316 -21.143 1.00 95.12 105 ALA A CA 1
ATOM 779 C C . ALA A 1 105 ? 12.005 -8.030 -20.437 1.00 95.12 105 ALA A C 1
ATOM 781 O O . ALA A 1 105 ? 11.212 -7.401 -19.716 1.00 95.12 105 ALA A O 1
ATOM 782 N N . PRO A 1 106 ? 13.275 -7.614 -20.634 1.00 97.19 106 PRO A N 1
ATOM 783 C CA . PRO A 1 106 ? 13.787 -6.356 -20.106 1.00 97.19 106 PRO A CA 1
ATOM 784 C C . PRO A 1 106 ? 13.115 -5.176 -20.812 1.00 97.19 106 PRO A C 1
ATOM 786 O O . PRO A 1 106 ? 13.111 -5.075 -22.038 1.00 97.19 106 PRO A O 1
ATOM 789 N N . VAL A 1 107 ? 12.556 -4.259 -20.025 1.00 97.88 107 VAL A N 1
ATOM 790 C CA . VAL A 1 107 ? 11.923 -3.043 -20.540 1.00 97.88 107 VAL A CA 1
ATOM 791 C C . VAL A 1 107 ? 12.377 -1.825 -19.752 1.00 97.88 107 VAL A C 1
ATOM 793 O O . VAL A 1 107 ? 12.544 -1.880 -18.529 1.00 97.88 107 VAL A O 1
ATOM 796 N N . TYR A 1 108 ? 12.549 -0.714 -20.457 1.00 97.75 108 TYR A N 1
ATOM 797 C CA . TYR A 1 108 ? 12.713 0.591 -19.844 1.00 97.75 108 TYR A CA 1
ATOM 798 C C . TYR A 1 108 ? 11.351 1.145 -19.440 1.00 97.75 108 TYR A C 1
ATOM 800 O O . TYR A 1 108 ? 10.431 1.213 -20.254 1.00 97.75 108 TYR A O 1
ATOM 808 N N . SER A 1 109 ? 11.233 1.582 -18.193 1.00 95.50 109 SER A N 1
ATOM 809 C CA . SER A 1 109 ? 10.101 2.340 -17.683 1.00 95.50 109 SER A CA 1
ATOM 810 C C . SER A 1 109 ? 10.514 3.796 -17.534 1.00 95.50 109 SER A C 1
ATOM 812 O O . SER A 1 109 ? 11.321 4.140 -16.668 1.00 95.50 109 SER A O 1
ATOM 814 N N . VAL A 1 110 ? 9.939 4.652 -18.373 1.00 93.56 110 VAL A N 1
ATOM 815 C CA . VAL A 1 110 ? 10.111 6.103 -18.312 1.00 93.56 110 VAL A CA 1
ATOM 816 C C . VAL A 1 110 ? 8.941 6.679 -17.531 1.00 93.56 110 VAL A C 1
ATOM 818 O O . VAL A 1 110 ? 7.784 6.510 -17.927 1.00 93.56 110 VAL A O 1
ATOM 821 N N . ALA A 1 111 ? 9.224 7.336 -16.409 1.00 85.19 111 ALA A N 1
ATOM 822 C CA . ALA A 1 111 ? 8.188 7.987 -15.623 1.00 85.19 111 ALA A CA 1
ATOM 823 C C . ALA A 1 111 ? 7.420 9.008 -16.481 1.00 85.19 111 ALA A C 1
ATOM 825 O O . ALA A 1 111 ? 8.011 9.811 -17.206 1.00 85.19 111 ALA A O 1
ATOM 826 N N . GLY A 1 112 ? 6.090 8.962 -16.401 1.00 72.31 112 GLY A N 1
ATOM 827 C CA . GLY A 1 112 ? 5.230 10.011 -16.939 1.00 72.31 112 GLY A CA 1
ATOM 828 C C . GLY A 1 112 ? 5.205 11.238 -16.022 1.00 72.31 112 GLY A C 1
ATOM 829 O O . GLY A 1 112 ? 5.778 11.234 -14.929 1.00 72.31 112 GLY A O 1
ATOM 830 N N . GLY A 1 113 ? 4.489 12.290 -16.432 1.00 68.00 113 GLY A N 1
ATOM 831 C CA . GLY A 1 113 ? 4.136 13.376 -15.511 1.00 68.00 113 GLY A CA 1
ATOM 832 C C . GLY A 1 113 ? 3.356 12.865 -14.286 1.00 68.00 113 GLY A C 1
ATOM 833 O O . GLY A 1 113 ? 2.898 11.728 -14.258 1.00 68.00 113 GLY A O 1
ATOM 834 N N . MET A 1 114 ? 3.128 13.715 -13.274 1.00 61.84 114 MET A N 1
ATOM 835 C CA . MET A 1 114 ? 2.501 13.346 -11.979 1.00 61.84 114 MET A CA 1
ATOM 836 C C . MET A 1 114 ? 1.165 12.567 -12.045 1.00 61.84 114 MET A C 1
ATOM 838 O O . MET A 1 114 ? 0.702 12.062 -11.022 1.00 61.84 114 MET A O 1
ATOM 842 N N . ARG A 1 115 ? 0.505 12.501 -13.205 1.00 62.38 115 ARG A N 1
ATOM 843 C CA . ARG A 1 115 ? -0.768 11.793 -13.424 1.00 62.38 115 ARG A CA 1
ATOM 844 C C . ARG A 1 115 ? -0.774 10.915 -14.672 1.00 62.38 115 ARG A C 1
ATOM 846 O O . ARG A 1 115 ? -1.821 10.379 -15.021 1.00 62.38 115 ARG A O 1
ATOM 853 N N . GLU A 1 116 ? 0.361 10.785 -15.339 1.00 75.25 116 GLU A N 1
ATOM 854 C CA . GLU A 1 116 ? 0.487 9.965 -16.533 1.00 75.25 116 GLU A CA 1
ATOM 855 C C . GLU A 1 116 ? 1.073 8.614 -16.163 1.00 75.25 116 GLU A C 1
ATOM 857 O O . GLU A 1 116 ? 1.927 8.498 -15.280 1.00 75.25 116 GLU A O 1
ATOM 862 N N . ALA A 1 117 ? 0.598 7.578 -16.843 1.00 78.88 117 ALA A N 1
ATOM 863 C CA . ALA A 1 117 ? 1.185 6.269 -16.684 1.00 78.88 117 ALA A CA 1
ATOM 864 C C . ALA A 1 117 ? 2.622 6.253 -17.239 1.00 78.88 117 ALA A C 1
ATOM 866 O O . ALA A 1 117 ? 2.917 6.979 -18.196 1.00 78.88 117 ALA A O 1
ATOM 867 N N . PRO A 1 118 ? 3.519 5.429 -16.671 1.00 89.81 118 PRO A N 1
ATOM 868 C CA . PRO A 1 118 ? 4.854 5.257 -17.222 1.00 89.81 118 PRO A CA 1
ATOM 869 C C . PRO A 1 118 ? 4.796 4.762 -18.668 1.00 89.81 118 PRO A C 1
ATOM 871 O O . PRO A 1 118 ? 3.977 3.905 -19.008 1.00 89.81 118 PRO A O 1
ATOM 874 N N . ARG A 1 119 ? 5.693 5.279 -19.506 1.00 93.31 119 ARG A N 1
ATOM 875 C CA . ARG A 1 119 ? 5.870 4.815 -20.884 1.00 93.31 119 ARG A CA 1
ATOM 876 C C . ARG A 1 119 ? 6.893 3.691 -20.902 1.00 93.31 119 ARG A C 1
ATOM 878 O O . ARG A 1 119 ? 7.970 3.831 -20.324 1.00 93.31 119 ARG A O 1
ATOM 885 N N . ILE A 1 120 ? 6.543 2.581 -21.546 1.00 96.94 120 ILE A N 1
ATOM 886 C CA . ILE A 1 120 ? 7.374 1.379 -21.570 1.00 96.94 120 ILE A CA 1
ATOM 887 C C . ILE A 1 120 ? 8.042 1.238 -22.928 1.00 96.94 120 ILE A C 1
ATOM 889 O O . ILE A 1 120 ? 7.361 1.209 -23.949 1.00 96.94 120 ILE A O 1
ATOM 893 N N . VAL A 1 121 ? 9.365 1.121 -22.933 1.00 97.81 121 VAL A N 1
ATOM 894 C CA . VAL A 1 121 ? 10.165 0.915 -24.142 1.00 97.81 121 VAL A CA 1
ATOM 895 C C . VAL A 1 121 ? 10.862 -0.433 -24.052 1.00 97.81 121 VAL A C 1
ATOM 897 O O . VAL A 1 121 ? 11.495 -0.753 -23.048 1.00 97.81 121 VAL A O 1
ATOM 900 N N . ASP A 1 122 ? 10.737 -1.232 -25.101 1.00 97.94 122 ASP A N 1
ATOM 901 C CA . ASP A 1 122 ? 11.394 -2.529 -25.203 1.00 97.94 122 ASP A CA 1
ATOM 902 C C . ASP A 1 122 ? 12.923 -2.367 -25.247 1.00 97.94 122 ASP A C 1
ATOM 904 O O . ASP A 1 122 ? 13.443 -1.589 -26.050 1.00 97.94 122 ASP A O 1
ATOM 908 N N . ALA A 1 123 ? 13.655 -3.071 -24.377 1.00 97.62 123 ALA A N 1
ATOM 909 C CA . ALA A 1 123 ? 15.101 -2.877 -24.250 1.00 97.62 123 ALA A CA 1
ATOM 910 C C . ALA A 1 123 ? 15.922 -3.571 -25.354 1.00 97.62 123 ALA A C 1
ATOM 912 O O . ALA A 1 123 ? 17.115 -3.282 -25.492 1.00 97.62 123 ALA A O 1
ATOM 913 N N . ALA A 1 124 ? 15.308 -4.452 -26.148 1.00 97.25 124 ALA A N 1
ATOM 914 C CA . ALA A 1 124 ? 15.955 -5.127 -27.270 1.00 97.25 124 ALA A CA 1
ATOM 915 C C . ALA A 1 124 ? 15.772 -4.355 -28.586 1.00 97.25 124 ALA A C 1
ATOM 917 O O . ALA A 1 124 ? 16.689 -4.278 -29.396 1.00 97.25 124 ALA A O 1
ATOM 918 N N . THR A 1 125 ? 14.601 -3.759 -28.802 1.00 97.12 125 THR A N 1
ATOM 919 C CA . THR A 1 125 ? 14.218 -3.147 -30.088 1.00 97.12 125 THR A CA 1
ATOM 920 C C . THR A 1 125 ? 14.124 -1.625 -30.043 1.00 97.12 125 THR A C 1
ATOM 922 O O . THR A 1 125 ? 14.227 -0.968 -31.076 1.00 97.12 125 THR A O 1
ATOM 925 N N . GLY A 1 126 ? 13.920 -1.044 -28.861 1.00 96.69 126 GLY A N 1
ATOM 926 C CA . GLY A 1 126 ? 13.767 0.399 -28.670 1.00 96.69 126 GLY A CA 1
ATOM 927 C C . GLY A 1 126 ? 12.372 0.895 -29.026 1.00 96.69 126 GLY A C 1
ATOM 928 O O . GLY A 1 126 ? 12.137 2.101 -29.064 1.00 96.69 126 GLY A O 1
ATOM 929 N N . THR A 1 127 ? 11.434 -0.017 -29.290 1.00 97.19 127 THR A N 1
ATOM 930 C CA . THR A 1 127 ? 10.059 0.336 -29.630 1.00 97.19 127 THR A CA 1
ATOM 931 C C . THR A 1 127 ? 9.274 0.718 -28.385 1.00 97.19 127 THR A C 1
ATOM 933 O O . THR A 1 127 ? 9.323 0.016 -27.371 1.00 97.19 127 THR A O 1
ATOM 936 N N . LEU A 1 128 ? 8.501 1.800 -28.478 1.00 96.94 128 LEU A N 1
ATOM 937 C CA . LEU A 1 128 ? 7.492 2.136 -27.480 1.00 96.94 128 LEU A CA 1
ATOM 938 C C . LEU A 1 128 ? 6.386 1.073 -27.509 1.00 96.94 128 LEU A C 1
ATOM 940 O O . LEU A 1 128 ? 5.740 0.866 -28.537 1.00 96.94 128 LEU A O 1
ATOM 944 N N . LEU A 1 129 ? 6.175 0.400 -26.382 1.00 96.94 129 LEU A N 1
ATOM 945 C CA . LEU A 1 129 ? 5.198 -0.673 -26.267 1.00 96.94 129 LEU A CA 1
ATOM 946 C C . LEU A 1 129 ? 3.796 -0.115 -25.988 1.00 96.94 129 LEU A C 1
ATOM 948 O O . LEU A 1 129 ? 3.652 0.837 -25.214 1.00 96.94 129 LEU A O 1
ATOM 952 N N . PRO A 1 130 ? 2.743 -0.727 -26.560 1.00 95.94 130 PRO A N 1
ATOM 953 C CA . PRO A 1 130 ? 1.372 -0.371 -26.226 1.00 95.94 130 PRO A CA 1
ATOM 954 C C . PRO A 1 130 ? 1.038 -0.760 -24.772 1.00 95.94 130 PRO A C 1
ATOM 956 O O . PRO A 1 130 ? 1.773 -1.545 -24.144 1.00 95.94 130 PRO A O 1
ATOM 959 N N . PRO A 1 131 ? -0.098 -0.270 -24.237 1.00 95.62 131 PRO A N 1
ATOM 960 C CA . PRO A 1 131 ? -0.675 -0.794 -23.004 1.00 95.62 131 PRO A CA 1
ATOM 961 C C . PRO A 1 131 ? -0.712 -2.328 -23.013 1.00 95.62 131 PRO A C 1
ATOM 963 O O . PRO A 1 131 ? -0.899 -2.955 -24.057 1.00 95.62 131 PRO A O 1
ATOM 966 N N . ALA A 1 132 ? -0.467 -2.931 -21.857 1.00 97.25 132 ALA A N 1
ATOM 967 C CA . ALA A 1 132 ? -0.559 -4.366 -21.675 1.00 97.25 132 ALA A CA 1
ATOM 968 C C . ALA A 1 132 ? -1.996 -4.843 -21.906 1.00 97.25 132 ALA A C 1
ATOM 970 O O . ALA A 1 132 ? -2.951 -4.227 -21.438 1.00 97.25 132 ALA A O 1
ATOM 971 N N . ASP A 1 133 ? -2.123 -5.947 -22.631 1.00 97.44 133 ASP A N 1
ATOM 972 C CA . ASP A 1 133 ? -3.367 -6.677 -22.812 1.00 97.44 133 ASP A CA 1
ATOM 973 C C . ASP A 1 133 ? -3.390 -7.933 -21.921 1.00 97.44 133 ASP A C 1
ATOM 975 O O . ASP A 1 133 ? -2.529 -8.141 -21.058 1.00 97.44 133 ASP A O 1
ATOM 979 N N . ALA A 1 134 ? -4.396 -8.787 -22.120 1.00 98.00 134 ALA A N 1
ATOM 980 C CA . ALA A 1 134 ? -4.550 -10.022 -21.359 1.00 98.00 134 ALA A CA 1
ATOM 981 C C . ALA A 1 134 ? -3.379 -11.004 -21.550 1.00 98.00 134 ALA A C 1
ATOM 983 O O . ALA A 1 134 ? -2.993 -11.671 -20.589 1.00 98.00 134 ALA A O 1
ATOM 984 N N . GLU A 1 135 ? -2.788 -11.081 -22.748 1.00 97.81 135 GLU A N 1
ATOM 985 C CA . GLU A 1 135 ? -1.663 -11.985 -23.007 1.00 97.81 135 GLU A CA 1
ATOM 986 C C . GLU A 1 135 ? -0.389 -11.484 -22.335 1.00 97.81 135 GLU A C 1
ATOM 988 O O . GLU A 1 135 ? 0.304 -12.262 -21.678 1.00 97.81 135 GLU A O 1
ATOM 993 N N . VAL A 1 136 ? -0.120 -10.176 -22.399 1.00 98.00 136 VAL A N 1
ATOM 994 C CA . VAL A 1 136 ? 0.985 -9.559 -21.653 1.00 98.00 136 VAL A CA 1
ATOM 995 C C . VAL A 1 136 ? 0.809 -9.778 -20.151 1.00 98.00 136 VAL A C 1
ATOM 997 O O . VAL A 1 136 ? 1.769 -10.137 -19.468 1.00 98.00 136 VAL A O 1
ATOM 1000 N N . ALA A 1 137 ? -0.407 -9.604 -19.630 1.00 98.31 137 ALA A N 1
ATOM 1001 C CA . ALA A 1 137 ? -0.696 -9.821 -18.218 1.00 98.31 137 ALA A CA 1
ATOM 1002 C C . ALA A 1 137 ? -0.477 -11.281 -17.795 1.00 98.31 137 ALA A C 1
ATOM 1004 O O . A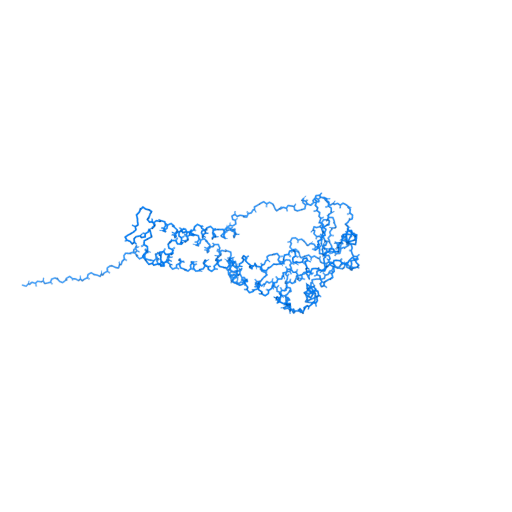LA A 1 137 ? 0.145 -11.537 -16.763 1.00 98.31 137 ALA A O 1
ATOM 1005 N N . ARG A 1 138 ? -0.929 -12.245 -18.606 1.00 98.19 138 ARG A N 1
ATOM 1006 C CA . ARG A 1 138 ? -0.709 -13.676 -18.359 1.00 98.19 138 ARG A CA 1
ATOM 1007 C C . ARG A 1 138 ? 0.775 -14.035 -18.423 1.00 98.19 138 ARG A C 1
ATOM 1009 O O . ARG A 1 138 ? 1.257 -14.766 -17.562 1.00 98.19 138 ARG A O 1
ATOM 1016 N N . ALA A 1 139 ? 1.511 -13.498 -19.396 1.00 97.88 139 ALA A N 1
ATOM 1017 C CA . ALA A 1 139 ? 2.954 -13.691 -19.514 1.00 97.88 139 ALA A CA 1
ATOM 1018 C C . ALA A 1 139 ? 3.706 -13.134 -18.296 1.00 97.88 139 ALA A C 1
ATOM 1020 O O . ALA A 1 139 ? 4.551 -13.826 -17.731 1.00 97.88 139 ALA A O 1
ATOM 1021 N N . ALA A 1 140 ? 3.368 -11.921 -17.848 1.00 97.94 140 ALA A N 1
ATOM 1022 C CA . ALA A 1 140 ? 3.942 -11.321 -16.646 1.00 97.94 140 ALA A CA 1
ATOM 1023 C C . ALA A 1 140 ? 3.653 -12.158 -15.389 1.00 97.94 140 ALA A C 1
ATOM 1025 O O . ALA A 1 140 ? 4.554 -12.393 -14.587 1.00 97.94 140 ALA A O 1
ATOM 1026 N N . ALA A 1 141 ? 2.427 -12.666 -15.254 1.00 98.19 141 ALA A N 1
ATOM 1027 C CA . ALA A 1 141 ? 2.030 -13.521 -14.140 1.00 98.19 141 ALA A CA 1
ATOM 1028 C C . ALA A 1 141 ? 2.771 -14.871 -14.125 1.00 98.19 141 ALA A C 1
ATOM 1030 O O . ALA A 1 141 ? 3.220 -15.318 -13.073 1.00 98.19 141 ALA A O 1
ATOM 1031 N N . MET A 1 142 ? 2.966 -15.505 -15.287 1.00 97.50 142 MET A N 1
ATOM 1032 C CA . MET A 1 142 ? 3.785 -16.720 -15.386 1.00 97.50 142 MET A CA 1
ATOM 1033 C C . MET A 1 142 ? 5.252 -16.431 -15.040 1.00 97.50 142 MET A C 1
ATOM 1035 O O . MET A 1 142 ? 5.862 -17.182 -14.279 1.00 97.50 142 MET A O 1
ATOM 1039 N N . ALA A 1 143 ? 5.811 -15.328 -15.548 1.00 96.44 143 ALA A N 1
ATOM 1040 C CA . ALA A 1 143 ? 7.194 -14.931 -15.283 1.00 96.44 143 ALA A CA 1
ATOM 1041 C C . ALA A 1 143 ? 7.461 -14.642 -13.795 1.00 96.44 143 ALA A C 1
ATOM 1043 O O . ALA A 1 143 ? 8.545 -14.961 -13.313 1.00 96.44 143 ALA A O 1
ATOM 1044 N N . TRP A 1 144 ? 6.465 -14.139 -13.055 1.00 96.81 144 TRP A N 1
ATOM 1045 C CA . TRP A 1 144 ? 6.541 -13.887 -11.607 1.00 96.81 144 TRP A CA 1
ATOM 1046 C C . TRP A 1 144 ? 7.006 -15.105 -10.792 1.00 96.81 144 TRP A C 1
ATOM 1048 O O . TRP A 1 144 ? 7.702 -14.963 -9.787 1.00 96.81 144 TRP A O 1
ATOM 1058 N N . PHE A 1 145 ? 6.658 -16.314 -11.243 1.00 96.12 145 PHE A N 1
ATOM 1059 C CA . PHE A 1 145 ? 7.073 -17.579 -10.630 1.00 96.12 145 PHE A CA 1
ATOM 1060 C C . PHE A 1 145 ? 7.969 -18.424 -11.550 1.00 96.12 145 PHE A C 1
ATOM 1062 O O . PHE A 1 145 ? 8.008 -19.651 -11.428 1.00 96.12 145 PHE A O 1
ATOM 1069 N N . GLY A 1 146 ? 8.657 -17.797 -12.510 1.00 94.31 146 GLY A N 1
ATOM 1070 C CA . GLY A 1 146 ? 9.555 -18.488 -13.441 1.00 94.31 146 GLY A CA 1
ATOM 1071 C C . GLY A 1 146 ? 8.868 -19.554 -14.304 1.00 94.31 146 GLY A C 1
ATOM 1072 O O . GLY A 1 146 ? 9.494 -20.543 -14.669 1.00 94.31 146 GLY A O 1
ATOM 1073 N N . GLY A 1 147 ? 7.568 -19.403 -14.579 1.00 94.88 147 GLY A N 1
ATOM 1074 C CA . GLY A 1 147 ? 6.775 -20.347 -15.373 1.00 94.88 147 GLY A CA 1
ATOM 1075 C C . GLY A 1 147 ? 6.371 -21.633 -14.643 1.00 94.88 147 GLY A C 1
ATOM 1076 O O . GLY A 1 147 ? 5.835 -22.540 -15.272 1.00 94.88 147 GLY A O 1
ATOM 1077 N N . ARG A 1 148 ? 6.605 -21.734 -13.327 1.00 96.75 148 ARG A N 1
ATOM 1078 C CA . ARG A 1 148 ? 6.324 -22.949 -12.543 1.00 96.75 148 ARG A CA 1
ATOM 1079 C C . ARG A 1 148 ? 4.832 -23.236 -12.338 1.00 96.75 148 ARG A C 1
ATOM 1081 O O . ARG A 1 148 ? 4.464 -24.393 -12.146 1.00 96.75 148 ARG A O 1
ATOM 1088 N N . TYR A 1 149 ? 3.991 -22.205 -12.339 1.00 97.50 149 TYR A N 1
ATOM 1089 C CA . TYR A 1 149 ? 2.564 -22.317 -12.034 1.00 97.50 149 TYR A CA 1
ATOM 1090 C C . TYR A 1 149 ? 1.709 -21.779 -13.179 1.00 97.50 149 TYR A C 1
ATOM 1092 O O . TYR A 1 149 ? 2.098 -20.833 -13.869 1.00 97.50 149 TYR A O 1
ATOM 1100 N N . ALA A 1 150 ? 0.532 -22.378 -13.363 1.00 97.56 150 ALA A N 1
ATOM 1101 C CA . ALA A 1 150 ? -0.445 -21.902 -14.330 1.00 97.56 150 ALA A CA 1
ATOM 1102 C C . ALA A 1 150 ? -1.062 -20.569 -13.876 1.00 97.56 150 ALA A C 1
ATOM 1104 O O . ALA A 1 150 ? -1.217 -20.309 -12.681 1.00 97.56 150 ALA A O 1
ATOM 1105 N N . ALA A 1 151 ? -1.398 -19.737 -14.861 1.00 98.06 151 ALA A N 1
ATOM 1106 C CA . ALA A 1 151 ? -1.933 -18.396 -14.683 1.00 98.06 151 ALA A CA 1
ATOM 1107 C C . ALA A 1 151 ? -3.321 -18.294 -15.327 1.00 98.06 151 ALA A C 1
ATOM 1109 O O . ALA A 1 151 ? -3.465 -18.477 -16.539 1.00 98.06 151 ALA A O 1
ATOM 1110 N N . HIS A 1 152 ? -4.330 -17.953 -14.527 1.00 98.31 152 HIS A N 1
ATOM 1111 C CA . HIS A 1 152 ? -5.729 -17.870 -14.942 1.00 98.31 152 HIS A CA 1
ATOM 1112 C C . HIS A 1 152 ? -6.178 -16.414 -14.999 1.00 98.31 152 HIS A C 1
ATOM 1114 O O . HIS A 1 152 ? -6.397 -15.777 -13.967 1.00 98.31 152 HIS A O 1
ATOM 1120 N N . TYR A 1 153 ? -6.323 -15.870 -16.206 1.00 98.56 153 TYR A N 1
ATOM 1121 C CA . TYR A 1 153 ? -6.777 -14.493 -16.394 1.00 98.56 153 TYR A CA 1
ATOM 1122 C C . TYR A 1 153 ? -8.251 -14.327 -16.001 1.00 98.56 153 TYR A C 1
ATOM 1124 O O . TYR A 1 153 ? -9.115 -15.076 -16.450 1.00 98.56 153 TYR A O 1
ATOM 1132 N N . GLN A 1 154 ? -8.540 -13.318 -15.179 1.00 98.38 154 GLN A N 1
ATOM 1133 C CA . GLN A 1 154 ? -9.862 -13.069 -14.597 1.00 98.38 154 GLN A CA 1
ATOM 1134 C C . GLN A 1 154 ? -10.515 -11.767 -15.088 1.00 98.38 154 GLN A C 1
ATOM 1136 O O . GLN A 1 154 ? -11.553 -11.370 -14.554 1.00 98.38 154 GLN A O 1
ATOM 1141 N N . GLY A 1 155 ? -9.912 -11.087 -16.067 1.00 97.94 155 GLY A N 1
ATOM 1142 C CA . GLY A 1 155 ? -10.396 -9.812 -16.597 1.00 97.94 155 GLY A CA 1
ATOM 1143 C C . GLY A 1 155 ? -9.676 -8.583 -16.038 1.00 97.94 155 GLY A C 1
ATOM 1144 O O . GLY A 1 155 ? -8.792 -8.674 -15.185 1.00 97.94 155 GLY A O 1
ATOM 1145 N N . ALA A 1 156 ? -10.068 -7.417 -16.550 1.00 97.75 156 ALA A N 1
ATOM 1146 C CA . ALA A 1 156 ? -9.579 -6.122 -16.097 1.00 97.75 156 ALA A CA 1
ATOM 1147 C C . ALA A 1 156 ? -10.537 -5.520 -15.057 1.00 97.75 156 ALA A C 1
ATOM 1149 O O . ALA A 1 156 ? -11.755 -5.656 -15.174 1.00 97.75 156 ALA A O 1
ATOM 1150 N N . VAL A 1 157 ? -9.996 -4.836 -14.051 1.00 96.94 157 VAL A N 1
ATOM 1151 C CA . VAL A 1 157 ? -10.761 -4.233 -12.958 1.00 96.94 157 VAL A CA 1
ATOM 1152 C C . VAL A 1 157 ? -10.286 -2.812 -12.685 1.00 96.94 157 VAL A C 1
ATOM 1154 O O . VAL A 1 157 ? -9.091 -2.543 -12.615 1.00 96.94 157 VAL A O 1
ATOM 1157 N N . MET A 1 158 ? -11.219 -1.873 -12.530 1.00 95.12 158 MET A N 1
ATOM 1158 C CA . MET A 1 158 ? -10.865 -0.509 -12.125 1.00 95.12 158 MET A CA 1
ATOM 1159 C C . MET A 1 158 ? -10.474 -0.460 -10.652 1.00 95.12 158 MET A C 1
ATOM 1161 O O . MET A 1 158 ? -9.463 0.133 -10.289 1.00 95.12 158 MET A O 1
ATOM 1165 N N . GLU A 1 159 ? -11.275 -1.086 -9.802 1.00 92.56 159 GLU A N 1
ATOM 1166 C CA . GLU A 1 159 ? -11.066 -1.132 -8.363 1.00 92.56 159 GLU A CA 1
ATOM 1167 C C . GLU A 1 159 ? -11.864 -2.305 -7.793 1.00 92.56 159 GLU A C 1
ATOM 1169 O O . GLU A 1 159 ? -12.960 -2.611 -8.263 1.00 92.56 159 GLU A O 1
ATOM 1174 N N . ASP A 1 160 ? -11.300 -2.967 -6.795 1.00 92.00 160 ASP A N 1
ATOM 1175 C CA . ASP A 1 160 ? -11.927 -4.025 -6.023 1.00 92.00 160 ASP A CA 1
ATOM 1176 C C . ASP A 1 160 ? -11.472 -3.978 -4.559 1.00 92.00 160 ASP A C 1
ATOM 1178 O O . ASP A 1 160 ? -10.753 -3.079 -4.121 1.00 92.00 160 ASP A O 1
ATOM 1182 N N . VAL A 1 161 ? -11.883 -5.007 -3.820 1.00 90.31 161 VAL A N 1
ATOM 1183 C CA . VAL A 1 161 ? -11.649 -5.223 -2.390 1.00 90.31 161 VAL A CA 1
ATOM 1184 C C . VAL A 1 161 ? -10.201 -4.978 -1.950 1.00 90.31 161 VAL A C 1
ATOM 1186 O O . VAL A 1 161 ? -9.978 -4.485 -0.837 1.00 90.31 161 VAL A O 1
ATOM 1189 N N . TYR A 1 162 ? -9.222 -5.284 -2.804 1.00 93.25 162 TYR A N 1
ATOM 1190 C CA . TYR A 1 162 ? -7.794 -5.272 -2.471 1.00 93.25 162 TYR A CA 1
ATOM 1191 C C . TYR A 1 162 ? -7.022 -4.156 -3.177 1.00 93.25 162 TYR A C 1
ATOM 1193 O O . TYR A 1 162 ? -5.818 -4.016 -2.987 1.00 93.25 162 TYR A O 1
ATOM 1201 N N . THR A 1 163 ? -7.707 -3.336 -3.971 1.00 94.12 163 THR A N 1
ATOM 1202 C CA . THR A 1 163 ? -7.071 -2.344 -4.836 1.00 94.12 163 THR A CA 1
ATOM 1203 C C . THR A 1 163 ? -7.568 -0.929 -4.570 1.00 94.12 163 THR A C 1
ATOM 1205 O O . THR A 1 163 ? -7.516 -0.102 -5.467 1.00 94.12 163 THR A O 1
ATOM 1208 N N . HIS A 1 164 ? -7.972 -0.578 -3.343 1.00 90.62 164 HIS A N 1
ATOM 1209 C CA . HIS A 1 164 ? -8.417 0.787 -2.994 1.00 90.62 164 HIS A CA 1
ATOM 1210 C C . HIS A 1 164 ? -7.286 1.837 -2.945 1.00 90.62 164 HIS A C 1
ATOM 1212 O O . HIS A 1 164 ? -7.536 3.042 -2.864 1.00 90.62 164 HIS A O 1
ATOM 1218 N N . SER A 1 165 ? -6.019 1.413 -3.007 1.00 89.44 165 SER A N 1
ATOM 1219 C CA . SER A 1 165 ? -4.871 2.321 -2.910 1.00 89.44 165 SER A CA 1
ATOM 1220 C C . SER A 1 165 ? -4.835 3.352 -4.047 1.00 89.44 165 SER A C 1
ATOM 1222 O O . SER A 1 165 ? -4.947 3.033 -5.238 1.00 89.44 165 SER A O 1
ATOM 1224 N N . GLY A 1 166 ? -4.608 4.619 -3.688 1.00 87.56 166 GLY A N 1
ATOM 1225 C CA . GLY A 1 166 ? -4.397 5.702 -4.650 1.00 87.56 166 GLY A CA 1
ATOM 1226 C C . GLY A 1 166 ? -3.132 5.520 -5.496 1.00 87.56 166 GLY A C 1
ATOM 1227 O O . GLY A 1 166 ? -3.109 5.970 -6.640 1.00 87.56 166 GLY A O 1
ATOM 1228 N N . ALA A 1 167 ? -2.126 4.802 -4.984 1.00 88.25 167 ALA A N 1
ATOM 1229 C CA . ALA A 1 167 ? -0.875 4.530 -5.698 1.00 88.25 167 ALA A CA 1
ATOM 1230 C C . ALA A 1 167 ? -1.090 3.715 -6.985 1.00 88.25 167 ALA A C 1
ATOM 1232 O O . ALA A 1 167 ? -0.317 3.832 -7.927 1.00 88.25 167 ALA A O 1
ATOM 1233 N N . LEU A 1 168 ? -2.182 2.949 -7.062 1.00 92.94 168 LEU A N 1
ATOM 1234 C CA . LEU A 1 168 ? -2.515 2.140 -8.232 1.00 92.94 168 LEU A CA 1
ATOM 1235 C C . LEU A 1 168 ? -3.160 2.957 -9.368 1.00 92.94 168 LEU A C 1
ATOM 1237 O O . LEU A 1 168 ? -3.406 2.413 -10.435 1.00 92.94 168 LEU A O 1
ATOM 1241 N N . LYS A 1 169 ? -3.482 4.251 -9.177 1.00 92.19 169 LYS A N 1
ATOM 1242 C CA . LYS A 1 169 ? -4.236 5.052 -10.171 1.00 92.19 169 LYS A CA 1
ATOM 1243 C C . LYS A 1 169 ? -3.575 5.097 -11.555 1.00 92.19 169 LYS A C 1
ATOM 1245 O O . LYS A 1 169 ? -4.304 4.859 -12.511 1.00 92.19 169 LYS A O 1
ATOM 1250 N N . PRO A 1 170 ? -2.254 5.318 -11.687 1.00 91.00 170 PRO A N 1
ATOM 1251 C CA . PRO A 1 170 ? -1.591 5.329 -12.995 1.00 91.00 170 PRO A CA 1
ATOM 1252 C C . PRO A 1 170 ? -1.578 3.964 -13.699 1.00 91.00 170 PRO A C 1
ATOM 1254 O O . PRO A 1 170 ? -1.273 3.890 -14.882 1.00 91.00 170 PRO A O 1
ATOM 1257 N N . HIS A 1 171 ? -1.880 2.887 -12.973 1.00 93.75 171 HIS A N 1
ATOM 1258 C CA . HIS A 1 171 ? -1.830 1.512 -13.464 1.00 93.75 171 HIS A CA 1
ATOM 1259 C C . HIS A 1 171 ? -3.199 0.959 -13.857 1.00 93.75 171 HIS A C 1
ATOM 1261 O O . HIS A 1 171 ? -3.254 -0.137 -14.406 1.00 93.75 171 HIS A O 1
ATOM 1267 N N . ARG A 1 172 ? -4.284 1.678 -13.536 1.00 94.62 172 ARG A N 1
ATOM 1268 C CA . ARG A 1 172 ? -5.661 1.227 -13.749 1.00 94.62 172 ARG A CA 1
ATOM 1269 C C . ARG A 1 172 ? -6.103 1.403 -15.215 1.00 94.62 172 ARG A C 1
ATOM 1271 O O . ARG A 1 172 ? -5.733 2.408 -15.823 1.00 94.62 172 ARG A O 1
ATOM 1278 N N . PRO A 1 173 ? -6.984 0.524 -15.733 1.00 97.00 173 PRO A N 1
ATOM 1279 C CA . PRO A 1 173 ? -7.502 -0.686 -15.079 1.00 97.00 173 PRO A CA 1
ATOM 1280 C C . PRO A 1 173 ? -6.407 -1.729 -14.809 1.00 97.00 173 PRO A C 1
ATOM 1282 O O . PRO A 1 173 ? -5.391 -1.773 -15.479 1.00 97.00 173 PRO A O 1
ATOM 1285 N N . LEU A 1 174 ? -6.590 -2.567 -13.798 1.00 98.19 174 LEU A N 1
ATOM 1286 C CA . LEU A 1 174 ? -5.646 -3.624 -13.447 1.00 98.19 174 LEU A CA 1
ATOM 1287 C C . LEU A 1 174 ? -6.107 -4.948 -14.052 1.00 98.19 174 LEU A C 1
ATOM 1289 O O . LEU A 1 174 ? -7.265 -5.326 -13.901 1.00 98.19 174 LEU A O 1
ATOM 1293 N N . HIS A 1 175 ? -5.211 -5.683 -14.694 1.00 98.56 175 HIS A N 1
ATOM 1294 C CA . HIS A 1 175 ? -5.452 -7.064 -15.093 1.00 98.56 175 HIS A CA 1
ATOM 1295 C C . HIS A 1 175 ? -5.332 -7.973 -13.877 1.00 98.56 175 HIS A C 1
ATOM 1297 O O . HIS A 1 175 ? -4.289 -8.007 -13.229 1.00 98.56 175 HIS A O 1
ATOM 1303 N N . ARG A 1 176 ? -6.389 -8.722 -13.570 1.00 98.62 176 ARG A N 1
ATOM 1304 C CA . ARG A 1 176 ? -6.399 -9.678 -12.465 1.00 98.62 176 ARG A CA 1
ATOM 1305 C C . ARG A 1 176 ? -6.061 -11.069 -12.981 1.00 98.62 176 ARG A C 1
ATOM 1307 O O . ARG A 1 176 ? -6.717 -11.561 -13.900 1.00 98.62 176 ARG A O 1
ATOM 1314 N N . VAL A 1 177 ? -5.074 -11.709 -12.368 1.00 98.69 177 VAL A N 1
ATOM 1315 C CA . VAL A 1 177 ? -4.650 -13.071 -12.701 1.00 98.69 177 VAL A CA 1
ATOM 1316 C C . VAL A 1 177 ? -4.552 -13.892 -11.423 1.00 98.69 177 VAL A C 1
ATOM 1318 O O . VAL A 1 177 ? -3.897 -13.478 -10.470 1.00 98.69 177 VAL A O 1
ATOM 1321 N N . ASP A 1 178 ? -5.210 -15.045 -11.408 1.00 98.56 178 ASP A N 1
ATOM 1322 C CA . ASP A 1 178 ? -5.138 -16.003 -10.305 1.00 98.56 178 ASP A CA 1
ATOM 1323 C C . ASP A 1 178 ? -4.117 -17.091 -10.638 1.00 98.56 178 ASP A C 1
ATOM 1325 O O . ASP A 1 178 ? -4.118 -17.630 -11.745 1.00 98.56 178 ASP A O 1
ATOM 1329 N N . MET A 1 179 ? -3.242 -17.391 -9.684 1.00 98.62 179 MET A N 1
ATOM 1330 C CA . MET A 1 179 ? -2.139 -18.332 -9.843 1.00 98.62 179 MET A CA 1
ATOM 1331 C C . MET A 1 179 ? -2.422 -19.639 -9.092 1.00 98.62 179 MET A C 1
ATOM 1333 O O . MET A 1 179 ? -3.040 -19.636 -8.024 1.00 98.62 179 MET A O 1
ATOM 1337 N N . ASP A 1 180 ? -1.939 -20.752 -9.649 1.00 98.31 180 ASP A N 1
ATOM 1338 C CA . ASP A 1 180 ? -2.018 -22.094 -9.042 1.00 98.31 180 ASP A CA 1
ATOM 1339 C C . ASP A 1 180 ? -0.829 -22.404 -8.104 1.00 98.31 180 ASP A C 1
ATOM 1341 O O . ASP A 1 180 ? -0.497 -23.565 -7.852 1.00 98.31 180 ASP A O 1
ATOM 1345 N N . ASP A 1 181 ? -0.145 -21.376 -7.598 1.00 98.12 181 ASP A N 1
ATOM 1346 C CA . ASP A 1 181 ? 0.890 -21.537 -6.578 1.00 98.12 181 ASP A CA 1
ATOM 1347 C C . ASP A 1 181 ? 0.284 -22.007 -5.234 1.00 98.12 181 ASP A C 1
ATOM 1349 O O . ASP A 1 181 ? -0.922 -21.863 -5.010 1.00 98.12 181 ASP A O 1
ATOM 1353 N N . PRO A 1 182 ? 1.090 -22.562 -4.306 1.00 98.06 182 PRO A N 1
ATOM 1354 C CA . PRO A 1 182 ? 0.594 -23.052 -3.018 1.00 98.06 182 PRO A CA 1
ATOM 1355 C C . PRO A 1 182 ? -0.195 -22.020 -2.201 1.00 98.06 182 PRO A C 1
ATOM 1357 O O . PRO A 1 182 ? -1.152 -22.394 -1.519 1.00 98.06 182 PRO A O 1
ATOM 1360 N N . ASP A 1 183 ? 0.150 -20.732 -2.307 1.00 97.56 183 ASP A N 1
ATOM 1361 C CA . ASP A 1 183 ? -0.532 -19.644 -1.598 1.00 97.56 183 ASP A CA 1
ATOM 1362 C C . ASP A 1 183 ? -1.765 -19.118 -2.355 1.00 97.56 183 ASP A C 1
ATOM 1364 O O . ASP A 1 183 ? -2.496 -18.253 -1.851 1.00 97.56 183 ASP A O 1
ATOM 1368 N N . ARG A 1 184 ? -2.047 -19.681 -3.542 1.00 98.19 184 ARG A N 1
ATOM 1369 C CA . ARG A 1 184 ? -3.149 -19.325 -4.448 1.00 98.19 184 ARG A CA 1
ATOM 1370 C C . ARG A 1 184 ? -3.183 -17.822 -4.681 1.00 98.19 184 ARG A C 1
ATOM 1372 O O . ARG A 1 184 ? -4.202 -17.159 -4.424 1.00 98.19 184 ARG A O 1
ATOM 1379 N N . THR A 1 185 ? -2.040 -17.278 -5.063 1.00 98.25 185 THR A N 1
ATOM 1380 C CA . THR A 1 185 ? -1.767 -15.853 -5.157 1.00 98.25 185 THR A CA 1
ATOM 1381 C C . THR A 1 185 ? -2.599 -15.218 -6.263 1.00 98.25 185 THR A C 1
ATOM 1383 O O . THR A 1 185 ? -2.763 -15.755 -7.356 1.00 98.25 185 THR A O 1
ATOM 1386 N N . ARG A 1 186 ? -3.163 -14.047 -5.968 1.00 98.50 186 ARG A N 1
ATOM 1387 C CA . ARG A 1 186 ? -3.834 -13.197 -6.949 1.00 98.50 186 ARG A CA 1
ATOM 1388 C C . ARG A 1 186 ? -2.913 -12.041 -7.280 1.00 98.50 186 ARG A C 1
ATOM 1390 O O . ARG A 1 186 ? -2.571 -11.264 -6.394 1.00 98.50 186 ARG A O 1
ATOM 1397 N N . LEU A 1 187 ? -2.554 -11.920 -8.548 1.00 98.50 187 LEU A N 1
ATOM 1398 C CA . LEU A 1 187 ? -1.716 -10.851 -9.066 1.00 98.50 187 LEU A CA 1
ATOM 1399 C C . LEU A 1 187 ? -2.577 -9.800 -9.763 1.00 98.50 187 LEU A C 1
ATOM 1401 O O . LEU A 1 187 ? -3.515 -10.119 -10.500 1.00 98.50 187 LEU A O 1
ATOM 1405 N N . TYR A 1 188 ? -2.223 -8.538 -9.551 1.00 98.50 188 TYR A N 1
ATOM 1406 C CA . TYR A 1 188 ? -2.748 -7.402 -10.294 1.00 98.50 188 TYR A CA 1
ATOM 1407 C C . TYR A 1 188 ? -1.626 -6.822 -11.139 1.00 98.50 188 TYR A C 1
ATOM 1409 O O . TYR A 1 188 ? -0.613 -6.339 -10.625 1.00 98.50 188 TYR A O 1
ATOM 1417 N N . ILE A 1 189 ? -1.827 -6.872 -12.448 1.00 98.44 189 ILE A N 1
ATOM 1418 C CA . ILE A 1 189 ? -0.897 -6.367 -13.444 1.00 98.44 189 ILE A CA 1
ATOM 1419 C C . ILE A 1 189 ? -1.408 -5.028 -13.968 1.00 98.44 189 ILE A C 1
ATOM 1421 O O . ILE A 1 189 ? -2.578 -4.870 -14.308 1.00 98.44 189 ILE A O 1
ATOM 1425 N N . SER A 1 190 ? -0.516 -4.051 -14.029 1.00 97.38 190 SER A N 1
ATOM 1426 C CA . SER A 1 190 ? -0.772 -2.728 -14.595 1.00 97.38 190 SER A CA 1
ATOM 1427 C C . SER A 1 190 ? -1.142 -2.834 -16.075 1.00 97.38 190 SER A C 1
ATOM 1429 O O . SER A 1 190 ? -0.324 -3.321 -16.860 1.00 97.38 190 SER A O 1
ATOM 1431 N N . SER A 1 191 ? -2.312 -2.332 -16.493 1.00 97.12 191 SER A N 1
ATOM 1432 C CA . SER A 1 191 ? -2.641 -2.269 -17.929 1.00 97.12 191 SER A CA 1
ATOM 1433 C C . SER A 1 191 ? -1.745 -1.292 -18.675 1.00 97.12 191 SER A C 1
ATOM 1435 O O . SER A 1 191 ? -1.554 -1.416 -19.874 1.00 97.12 191 SER A O 1
ATOM 1437 N N . ALA A 1 192 ? -1.171 -0.302 -17.994 1.00 95.00 192 ALA A N 1
ATOM 1438 C CA . ALA A 1 192 ? -0.293 0.653 -18.652 1.00 95.00 192 ALA A CA 1
ATOM 1439 C C . ALA A 1 192 ? 1.097 0.072 -18.936 1.00 95.00 192 ALA A C 1
ATOM 1441 O O . ALA A 1 192 ? 1.691 0.366 -19.969 1.00 95.00 192 ALA A O 1
ATOM 1442 N N . THR A 1 193 ? 1.622 -0.752 -18.024 1.00 95.62 193 THR A N 1
ATOM 1443 C CA . THR A 1 193 ? 3.040 -1.146 -18.052 1.00 95.62 193 THR A CA 1
ATOM 1444 C C . THR A 1 193 ? 3.277 -2.635 -18.276 1.00 95.62 193 THR A C 1
ATOM 1446 O O . THR A 1 193 ? 4.332 -3.013 -18.778 1.00 95.62 193 THR A O 1
ATOM 1449 N N . GLY A 1 194 ? 2.315 -3.490 -17.923 1.00 96.62 194 GLY A N 1
ATOM 1450 C CA . GLY A 1 194 ? 2.489 -4.944 -17.911 1.00 96.62 194 GLY A CA 1
ATOM 1451 C C . GLY A 1 194 ? 3.246 -5.475 -16.693 1.00 96.62 194 GLY A C 1
ATOM 1452 O O . GLY A 1 194 ? 3.447 -6.678 -16.597 1.00 96.62 194 GLY A O 1
ATOM 1453 N N . ALA A 1 195 ? 3.631 -4.609 -15.750 1.00 96.69 195 ALA A N 1
ATOM 1454 C CA . ALA A 1 195 ? 4.274 -5.015 -14.504 1.00 96.69 195 ALA A CA 1
ATOM 1455 C C . ALA A 1 195 ? 3.241 -5.463 -13.460 1.00 96.69 195 ALA A C 1
ATOM 1457 O O . ALA A 1 195 ? 2.170 -4.857 -13.341 1.00 96.69 195 ALA A O 1
ATOM 1458 N N . VAL A 1 196 ? 3.587 -6.471 -12.658 1.00 97.81 196 VAL A N 1
ATOM 1459 C CA . VAL A 1 196 ? 2.859 -6.793 -11.423 1.00 97.81 196 VAL A CA 1
ATOM 1460 C C . VAL A 1 196 ? 3.032 -5.628 -10.445 1.00 97.81 196 VAL A C 1
ATOM 1462 O O . VAL A 1 196 ? 4.153 -5.197 -10.173 1.00 97.81 196 VAL A O 1
ATOM 1465 N N . VAL A 1 197 ? 1.916 -5.091 -9.951 1.00 96.69 197 VAL A N 1
ATOM 1466 C CA . VAL A 1 197 ? 1.887 -3.915 -9.058 1.00 96.69 197 VAL A CA 1
ATOM 1467 C C . VAL A 1 197 ? 1.265 -4.204 -7.697 1.00 96.69 197 VAL A C 1
ATOM 1469 O O . VAL A 1 197 ? 1.390 -3.389 -6.783 1.00 96.69 197 VAL A O 1
ATOM 1472 N N . LEU A 1 198 ? 0.591 -5.343 -7.559 1.00 97.81 198 LEU A N 1
ATOM 1473 C CA . LEU A 1 198 ? 0.060 -5.839 -6.299 1.00 97.81 198 LEU A CA 1
ATOM 1474 C C . LEU A 1 198 ? -0.070 -7.358 -6.382 1.00 97.81 198 LEU A C 1
ATOM 1476 O O . LEU A 1 198 ? -0.586 -7.881 -7.369 1.00 97.81 198 LEU A O 1
ATOM 1480 N N . ASP A 1 199 ? 0.351 -8.044 -5.336 1.00 97.25 199 ASP A N 1
ATOM 1481 C CA . ASP A 1 199 ? 0.052 -9.438 -5.066 1.00 97.25 199 ASP A CA 1
ATOM 1482 C C . ASP A 1 199 ? -0.811 -9.546 -3.803 1.00 97.25 199 ASP A C 1
ATOM 1484 O O . ASP A 1 199 ? -0.827 -8.668 -2.938 1.00 97.25 199 ASP A O 1
ATOM 1488 N N . ALA A 1 200 ? -1.637 -10.585 -3.758 1.00 97.44 200 ALA A N 1
ATOM 1489 C CA . ALA A 1 200 ? -2.478 -10.886 -2.613 1.00 97.44 200 ALA A CA 1
ATOM 1490 C C . ALA A 1 200 ? -2.645 -12.399 -2.507 1.00 97.44 200 ALA A C 1
ATOM 1492 O O . ALA A 1 200 ? -3.380 -12.999 -3.299 1.00 97.44 200 ALA A O 1
ATOM 1493 N N . THR A 1 201 ? -1.997 -13.020 -1.530 1.00 97.38 201 THR A N 1
ATOM 1494 C CA . THR A 1 201 ? -2.133 -14.448 -1.205 1.00 97.38 201 THR A CA 1
ATOM 1495 C C . THR A 1 201 ? -3.539 -14.777 -0.694 1.00 97.38 201 THR A C 1
ATOM 1497 O O . THR A 1 201 ? -4.310 -13.898 -0.296 1.00 97.38 201 THR A O 1
ATOM 1500 N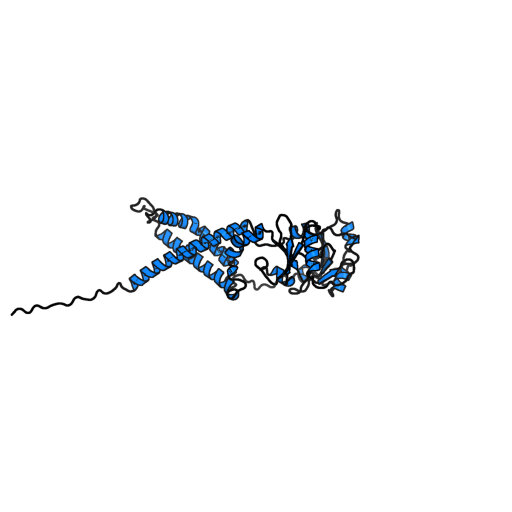 N . PHE A 1 202 ? -3.921 -16.056 -0.673 1.00 97.12 202 PHE A N 1
ATOM 1501 C CA . PHE A 1 202 ? -5.225 -16.464 -0.142 1.00 97.12 202 PHE A CA 1
ATOM 1502 C C . PHE A 1 202 ? -5.432 -16.036 1.318 1.00 97.12 202 PHE A C 1
ATOM 1504 O O . PHE A 1 202 ? -6.499 -15.516 1.656 1.00 97.12 202 PHE A O 1
ATOM 1511 N N . ASN A 1 203 ? -4.412 -16.208 2.163 1.00 96.50 203 ASN A N 1
ATOM 1512 C CA . ASN A 1 203 ? -4.482 -15.842 3.577 1.00 96.50 203 ASN A CA 1
ATOM 1513 C C . ASN A 1 203 ? -4.677 -14.335 3.754 1.00 96.50 203 ASN A C 1
ATOM 1515 O O . ASN A 1 203 ? -5.558 -13.927 4.512 1.00 96.50 203 ASN A O 1
ATOM 1519 N N . GLU A 1 204 ? -3.933 -13.513 3.011 1.00 96.00 204 GLU A N 1
ATOM 1520 C CA . GLU A 1 204 ? -4.127 -12.063 3.025 1.00 96.00 204 GLU A CA 1
ATOM 1521 C C . GLU A 1 204 ? -5.538 -11.691 2.587 1.00 96.00 204 GLU A C 1
ATOM 1523 O O . GLU A 1 204 ? -6.212 -10.920 3.270 1.00 96.00 204 GLU A O 1
ATOM 1528 N N . ARG A 1 205 ? -6.027 -12.276 1.489 1.00 96.19 205 ARG A N 1
ATOM 1529 C CA . ARG A 1 205 ? -7.364 -11.985 0.961 1.00 96.19 205 ARG A CA 1
ATOM 1530 C C . ARG A 1 205 ? -8.478 -12.282 1.963 1.00 96.19 205 ARG A C 1
ATOM 1532 O O . ARG A 1 205 ? -9.425 -11.500 2.047 1.00 96.19 205 ARG A O 1
ATOM 1539 N N . VAL A 1 206 ? -8.386 -13.387 2.703 1.00 96.06 206 VAL A N 1
ATOM 1540 C CA . VAL A 1 206 ? -9.405 -13.790 3.685 1.00 96.06 206 VAL A CA 1
ATOM 1541 C C . VAL A 1 206 ? -9.320 -12.939 4.951 1.00 96.06 206 VAL A C 1
ATOM 1543 O O . VAL A 1 206 ? -10.324 -12.358 5.366 1.00 96.06 206 VAL A O 1
ATOM 1546 N N . TRP A 1 207 ? -8.134 -12.812 5.548 1.00 96.50 207 TRP A N 1
ATOM 1547 C CA . TRP A 1 207 ? -7.963 -12.071 6.802 1.00 96.50 207 TRP A CA 1
ATOM 1548 C C . TRP A 1 207 ? -8.211 -10.574 6.652 1.00 96.50 207 TRP A C 1
ATOM 1550 O O . TRP A 1 207 ? -8.653 -9.934 7.607 1.00 96.50 207 TRP A O 1
ATOM 1560 N N . ASN A 1 208 ? -8.032 -10.016 5.453 1.00 95.00 208 ASN A N 1
ATOM 1561 C CA . ASN A 1 208 ? -8.348 -8.616 5.199 1.00 95.00 208 ASN A CA 1
ATOM 1562 C C . ASN A 1 208 ? -9.824 -8.267 5.402 1.00 95.00 208 ASN A C 1
ATOM 1564 O O . ASN A 1 208 ? -10.106 -7.127 5.768 1.00 95.00 208 ASN A O 1
ATOM 1568 N N . TYR A 1 209 ? -10.753 -9.221 5.250 1.00 95.12 209 TYR A N 1
ATOM 1569 C CA . TYR A 1 209 ? -12.156 -8.991 5.604 1.00 95.12 209 TYR A CA 1
ATOM 1570 C C . TYR A 1 209 ? -12.323 -8.721 7.102 1.00 95.12 209 TYR A C 1
ATOM 1572 O O . TYR A 1 209 ? -12.998 -7.768 7.481 1.00 95.12 209 TYR A O 1
ATOM 1580 N N . ALA A 1 210 ? -11.671 -9.522 7.950 1.00 95.94 210 ALA A N 1
ATOM 1581 C CA . ALA A 1 210 ? -11.709 -9.360 9.403 1.00 95.94 210 ALA A CA 1
ATOM 1582 C C . ALA A 1 210 ? -10.846 -8.185 9.901 1.00 95.94 210 ALA A C 1
ATOM 1584 O O . ALA A 1 210 ? -11.128 -7.625 10.957 1.00 95.94 210 ALA A O 1
ATOM 1585 N N . GLY A 1 211 ? -9.802 -7.825 9.151 1.00 95.88 211 GLY A N 1
ATOM 1586 C CA . GLY A 1 211 ? -8.887 -6.726 9.442 1.00 95.88 211 GLY A CA 1
ATOM 1587 C C . GLY A 1 211 ? -9.282 -5.434 8.733 1.00 95.88 211 GLY A C 1
ATOM 1588 O O . GLY A 1 211 ? -10.217 -4.747 9.146 1.00 95.88 211 GLY A O 1
ATOM 1589 N N . ALA A 1 212 ? -8.557 -5.100 7.663 1.00 94.12 212 ALA A N 1
ATOM 1590 C CA . ALA A 1 212 ? -8.630 -3.806 6.983 1.00 94.12 212 ALA A CA 1
ATOM 1591 C C . ALA A 1 212 ? -10.043 -3.395 6.551 1.00 94.12 212 ALA A C 1
ATOM 1593 O O . ALA A 1 212 ? -10.405 -2.231 6.688 1.00 94.12 212 ALA A O 1
ATOM 1594 N N . TRP A 1 213 ? -10.873 -4.328 6.083 1.00 93.56 213 TRP A N 1
ATOM 1595 C CA . TRP A 1 213 ? -12.231 -4.011 5.636 1.00 93.56 213 TRP A CA 1
ATOM 1596 C C . TRP A 1 213 ? -13.137 -3.527 6.763 1.00 93.56 213 TRP A C 1
ATOM 1598 O O . TRP A 1 213 ? -13.790 -2.491 6.623 1.00 93.56 213 TRP A O 1
ATOM 1608 N N . ILE A 1 214 ? -13.159 -4.248 7.886 1.00 94.88 214 ILE A N 1
ATOM 1609 C CA . ILE A 1 214 ? -13.895 -3.828 9.082 1.00 94.88 214 ILE A CA 1
ATOM 1610 C C . ILE A 1 214 ? -13.244 -2.581 9.678 1.00 94.88 214 ILE A C 1
ATOM 1612 O O . ILE A 1 214 ? -13.940 -1.635 10.029 1.00 94.88 214 ILE A O 1
ATOM 1616 N N . HIS A 1 215 ? -11.914 -2.554 9.782 1.00 95.25 215 HIS A N 1
ATOM 1617 C CA . HIS A 1 215 ? -11.212 -1.469 10.460 1.00 95.25 215 HIS A CA 1
ATOM 1618 C C . HIS A 1 215 ? -11.299 -0.132 9.722 1.00 95.25 215 HIS A C 1
ATOM 1620 O O . HIS A 1 215 ? -11.441 0.916 10.342 1.00 95.25 215 HIS A O 1
ATOM 1626 N N . TRP A 1 216 ? -11.238 -0.140 8.397 1.00 92.94 216 TRP A N 1
ATOM 1627 C CA . TRP A 1 216 ? -11.408 1.072 7.604 1.00 92.94 216 TRP A CA 1
ATOM 1628 C C . TRP A 1 216 ? -12.854 1.299 7.177 1.00 92.94 216 TRP A C 1
ATOM 1630 O O . TRP A 1 216 ? -13.119 2.272 6.485 1.00 92.94 216 TRP A O 1
ATOM 1640 N N . LEU A 1 217 ? -13.798 0.441 7.582 1.00 93.31 217 LEU A N 1
ATOM 1641 C CA . LEU A 1 217 ? -15.213 0.519 7.207 1.00 93.31 217 LEU A CA 1
ATOM 1642 C C . LEU A 1 217 ? -15.426 0.604 5.683 1.00 93.31 217 LEU A C 1
ATOM 1644 O O . LEU A 1 217 ? -16.280 1.341 5.186 1.00 93.31 217 LEU A O 1
ATOM 1648 N N . TYR A 1 218 ? -14.658 -0.187 4.932 1.00 90.94 218 TYR A N 1
ATOM 1649 C CA . TYR A 1 218 ? -14.761 -0.286 3.474 1.00 90.94 218 TYR A CA 1
ATOM 1650 C C . TYR A 1 218 ? -16.106 -0.785 2.931 1.00 90.94 218 TYR A C 1
ATOM 1652 O O . TYR A 1 218 ? -16.404 -0.445 1.790 1.00 90.94 218 TYR A O 1
ATOM 1660 N N . PRO A 1 219 ? -16.999 -1.450 3.694 1.00 89.38 219 PRO A N 1
ATOM 1661 C CA . PRO A 1 219 ? -18.380 -1.637 3.248 1.00 89.38 219 PRO A CA 1
ATOM 1662 C C . PRO A 1 219 ? -19.135 -0.339 2.904 1.00 89.38 219 PRO A C 1
ATOM 1664 O O . PRO A 1 219 ? -20.157 -0.405 2.228 1.00 89.38 219 PRO A O 1
ATOM 1667 N N . PHE A 1 220 ? -18.662 0.838 3.335 1.00 89.75 220 PHE A N 1
ATOM 1668 C CA . PHE A 1 220 ? -19.211 2.138 2.921 1.00 89.75 220 PHE A CA 1
ATOM 1669 C C . PHE A 1 220 ? -18.499 2.757 1.704 1.00 89.75 220 PHE A C 1
ATOM 1671 O O . PHE A 1 220 ? -18.903 3.822 1.250 1.00 89.75 220 PHE A O 1
ATOM 1678 N N . ARG A 1 221 ? -17.451 2.118 1.170 1.00 86.81 221 ARG A N 1
ATOM 1679 C CA . ARG A 1 221 ? -16.712 2.552 -0.026 1.00 86.81 221 ARG A CA 1
ATOM 1680 C C . ARG A 1 221 ? -17.263 1.865 -1.276 1.00 86.81 221 ARG A C 1
ATOM 1682 O O . ARG A 1 221 ? -17.735 0.732 -1.218 1.00 86.81 221 ARG A O 1
ATOM 1689 N N . GLY A 1 222 ? -17.198 2.549 -2.418 1.00 81.69 222 GLY A N 1
ATOM 1690 C CA . GLY A 1 222 ? -17.630 1.992 -3.711 1.00 81.69 222 GLY A CA 1
ATOM 1691 C C . GLY A 1 222 ? -19.149 1.827 -3.883 1.00 81.69 222 GLY A C 1
ATOM 1692 O O . GLY A 1 222 ? -19.594 1.107 -4.773 1.00 81.69 222 GLY A O 1
ATOM 1693 N N . ASN A 1 223 ? -19.954 2.486 -3.045 1.00 87.44 223 ASN A N 1
ATOM 1694 C CA . ASN A 1 223 ? -21.414 2.533 -3.157 1.00 87.44 223 ASN A CA 1
ATOM 1695 C C . ASN A 1 223 ? -21.945 3.950 -2.868 1.00 87.44 223 ASN A C 1
ATOM 1697 O O . ASN A 1 223 ? -21.177 4.909 -2.827 1.00 87.44 223 ASN A O 1
ATOM 1701 N N . ALA A 1 224 ? -23.259 4.100 -2.669 1.00 90.75 224 ALA A N 1
ATOM 1702 C CA . ALA A 1 224 ? -23.905 5.395 -2.424 1.00 90.75 224 ALA A CA 1
ATOM 1703 C C . ALA A 1 224 ? -23.361 6.161 -1.197 1.00 90.75 224 ALA A C 1
ATOM 1705 O O . ALA A 1 224 ? -23.556 7.371 -1.096 1.00 90.75 224 ALA A O 1
ATOM 1706 N N . LEU A 1 225 ? -22.685 5.474 -0.271 1.00 92.19 225 LEU A N 1
ATOM 1707 C CA . LEU A 1 225 ? -22.119 6.052 0.947 1.00 92.19 225 LEU A CA 1
ATOM 1708 C C . LEU A 1 225 ? -20.653 6.483 0.797 1.00 92.19 225 LEU A C 1
ATOM 1710 O O . LEU A 1 225 ? -20.133 7.120 1.711 1.00 92.19 225 LEU A O 1
ATOM 1714 N N . ASP A 1 226 ? -20.009 6.225 -0.349 1.00 90.19 226 ASP A N 1
ATOM 1715 C CA . ASP A 1 226 ? -18.595 6.557 -0.583 1.00 90.19 226 ASP A CA 1
ATOM 1716 C C . ASP A 1 226 ? -18.250 8.033 -0.299 1.00 90.19 226 ASP A C 1
ATOM 1718 O O . ASP A 1 226 ? -17.260 8.275 0.398 1.00 90.19 226 ASP A O 1
ATOM 1722 N N . PRO A 1 227 ? -19.077 9.026 -0.703 1.00 94.06 227 PRO A N 1
ATOM 1723 C CA . PRO A 1 227 ? -18.802 10.434 -0.405 1.00 94.06 227 PRO A CA 1
ATOM 1724 C C . PRO A 1 227 ? -18.794 10.761 1.094 1.00 94.06 227 PRO A C 1
ATOM 1726 O O . PRO A 1 227 ? -18.155 11.723 1.507 1.00 94.06 227 PRO A O 1
ATOM 1729 N N . TRP A 1 228 ? -19.497 9.962 1.899 1.00 95.00 228 TRP A N 1
ATOM 1730 C CA . TRP A 1 228 ? -19.675 10.161 3.338 1.00 95.00 228 TRP A CA 1
ATOM 1731 C C . TRP A 1 228 ? -18.753 9.278 4.174 1.00 95.00 228 TRP A C 1
ATOM 1733 O O . TRP A 1 228 ? -18.726 9.415 5.393 1.00 95.00 228 TRP A O 1
ATOM 1743 N N . TRP A 1 229 ? -18.008 8.361 3.551 1.00 94.50 229 TRP A N 1
ATOM 1744 C CA . TRP A 1 229 ? -17.176 7.384 4.252 1.00 94.50 229 TRP A CA 1
ATOM 1745 C C . TRP A 1 229 ? -16.235 8.041 5.270 1.00 94.50 229 TRP A C 1
ATOM 1747 O O . TRP A 1 229 ? -16.173 7.614 6.424 1.00 94.50 229 TRP A O 1
ATOM 1757 N N . HIS A 1 230 ? -15.545 9.111 4.862 1.00 94.44 230 HIS A N 1
ATOM 1758 C CA . HIS A 1 230 ? -14.631 9.847 5.739 1.00 94.44 230 HIS A CA 1
ATOM 1759 C C . HIS A 1 230 ? -15.365 10.433 6.952 1.00 94.44 230 HIS A C 1
ATOM 1761 O O . HIS A 1 230 ? -14.962 10.185 8.090 1.00 94.44 230 HIS A O 1
ATOM 1767 N N . ASP A 1 231 ? -16.487 11.119 6.719 1.00 95.31 231 ASP A N 1
ATOM 1768 C CA . ASP A 1 231 ? -17.298 11.721 7.778 1.00 95.31 231 ASP A CA 1
ATOM 1769 C C . ASP A 1 231 ? -17.880 10.669 8.731 1.00 95.31 231 ASP A C 1
ATOM 1771 O O . ASP A 1 231 ? -17.905 10.884 9.943 1.00 95.31 231 ASP A O 1
ATOM 1775 N N . ILE A 1 232 ? -18.303 9.509 8.214 1.00 95.12 232 ILE A N 1
ATOM 1776 C CA . ILE A 1 232 ? -18.796 8.384 9.021 1.00 95.12 232 ILE A CA 1
ATOM 1777 C C . ILE A 1 232 ? -17.716 7.938 10.010 1.00 95.12 232 ILE A C 1
ATOM 1779 O O . ILE A 1 232 ? -17.985 7.851 11.209 1.00 95.12 232 ILE A O 1
ATOM 1783 N N . VAL A 1 233 ? -16.490 7.695 9.533 1.00 95.31 233 VAL A N 1
ATOM 1784 C CA . VAL A 1 233 ? -15.366 7.264 10.383 1.00 95.31 233 VAL A CA 1
ATOM 1785 C C . VAL A 1 233 ? -15.045 8.335 11.434 1.00 95.31 233 VAL A C 1
ATOM 1787 O O . VAL A 1 233 ? -14.890 8.017 12.618 1.00 95.31 233 VAL A O 1
ATOM 1790 N N . VAL A 1 234 ? -14.988 9.607 11.025 1.00 96.06 234 VAL A N 1
ATOM 1791 C CA . VAL A 1 234 ? -14.679 10.745 11.905 1.00 96.06 234 VAL A CA 1
ATOM 1792 C C . VAL A 1 234 ? -15.724 10.888 13.008 1.00 96.06 234 VAL A C 1
ATOM 1794 O O . VAL A 1 234 ? -15.375 10.868 14.189 1.00 96.06 234 VAL A O 1
ATOM 1797 N N . TRP A 1 235 ? -17.009 10.985 12.665 1.00 96.31 235 TRP A N 1
ATOM 1798 C CA . TRP A 1 235 ? -18.064 11.206 13.654 1.00 96.31 235 TRP A CA 1
ATOM 1799 C C . TRP A 1 235 ? -18.276 10.011 14.577 1.00 96.31 235 TRP A C 1
ATOM 1801 O O . TRP A 1 235 ? -18.549 10.200 15.764 1.00 96.31 235 TRP A O 1
ATOM 1811 N N . LEU A 1 236 ? -18.088 8.790 14.075 1.00 95.50 236 LEU A N 1
ATOM 1812 C CA . LEU A 1 236 ? -18.145 7.587 14.899 1.00 95.50 236 LEU A CA 1
ATOM 1813 C C . LEU A 1 236 ? -17.013 7.559 15.932 1.00 95.50 236 LEU A C 1
ATOM 1815 O O . LEU A 1 236 ? -17.244 7.243 17.101 1.00 95.50 236 LEU A O 1
ATOM 1819 N N . SER A 1 237 ? -15.814 7.983 15.533 1.00 95.88 237 SER A N 1
ATOM 1820 C CA . SER A 1 237 ? -14.665 8.121 16.433 1.00 95.88 237 SER A CA 1
ATOM 1821 C C . SER A 1 237 ? -14.874 9.238 17.460 1.00 95.88 237 SER A C 1
ATOM 1823 O O . SER A 1 237 ? -14.635 9.026 18.648 1.00 95.88 237 SER A O 1
ATOM 1825 N N . VAL A 1 238 ? -15.395 10.402 17.046 1.00 96.31 238 VAL A N 1
ATOM 1826 C CA . VAL A 1 238 ? -15.756 11.508 17.957 1.00 96.31 238 VAL A CA 1
ATOM 1827 C C . VAL A 1 238 ? -16.775 11.042 18.997 1.00 96.31 238 VAL A C 1
ATOM 1829 O O . VAL A 1 238 ? -16.568 11.242 20.195 1.00 96.31 238 VAL A O 1
ATOM 1832 N N . ALA A 1 239 ? -17.847 10.374 18.564 1.00 94.19 239 ALA A N 1
ATOM 1833 C CA . ALA A 1 239 ? -18.848 9.818 19.469 1.00 94.19 239 ALA A CA 1
ATOM 1834 C C . ALA A 1 239 ? -18.223 8.814 20.452 1.00 94.19 239 ALA A C 1
ATOM 1836 O O . ALA A 1 239 ? -18.513 8.867 21.647 1.00 94.19 239 ALA A O 1
ATOM 1837 N N . GLY A 1 240 ? -17.317 7.955 19.974 1.00 93.75 240 GLY A N 1
ATOM 1838 C CA . GLY A 1 240 ? -16.557 7.022 20.804 1.00 93.75 240 GLY A CA 1
ATOM 1839 C C . GLY A 1 240 ? -15.730 7.700 21.890 1.00 93.75 240 GLY A C 1
ATOM 1840 O O . GLY A 1 240 ? -15.859 7.347 23.063 1.00 93.75 240 GLY A O 1
ATOM 1841 N N . VAL A 1 241 ? -14.934 8.712 21.527 1.00 95.12 241 VAL A N 1
ATOM 1842 C CA . VAL A 1 241 ? -14.127 9.488 22.484 1.00 95.12 241 VAL A CA 1
ATOM 1843 C C . VAL A 1 241 ? -15.021 10.145 23.536 1.00 95.12 241 VAL A C 1
ATOM 1845 O O . VAL A 1 241 ? -14.740 10.038 24.728 1.00 95.12 241 VAL A O 1
ATOM 1848 N N . LEU A 1 242 ? -16.124 10.781 23.126 1.00 93.06 242 LEU A N 1
ATOM 1849 C CA . LEU A 1 242 ? -17.046 11.449 24.049 1.00 93.06 242 LEU A CA 1
ATOM 1850 C C . LEU A 1 242 ? -17.728 10.460 25.005 1.00 93.06 242 LEU A C 1
ATOM 1852 O O . LEU A 1 242 ? -17.825 10.721 26.206 1.00 93.06 242 LEU A O 1
ATOM 1856 N N . VAL A 1 243 ? -18.179 9.307 24.507 1.00 90.44 243 VAL A N 1
ATOM 1857 C CA . VAL A 1 243 ? -18.799 8.267 25.340 1.00 90.44 243 VAL A CA 1
ATOM 1858 C C . VAL A 1 243 ? -17.782 7.664 26.312 1.00 90.44 243 VAL A C 1
ATOM 1860 O O . VAL A 1 243 ? -18.085 7.529 27.497 1.00 90.44 243 VAL A O 1
ATOM 1863 N N . ALA A 1 244 ? -16.559 7.375 25.864 1.00 91.69 244 ALA A N 1
ATOM 1864 C CA . ALA A 1 244 ? -15.497 6.858 26.727 1.00 91.69 244 ALA A CA 1
ATOM 1865 C C . ALA A 1 244 ? -15.076 7.877 27.802 1.00 91.69 244 ALA A C 1
ATOM 1867 O O . ALA A 1 244 ? -14.932 7.522 28.976 1.00 91.69 244 ALA A O 1
ATOM 1868 N N . LEU A 1 245 ? -14.944 9.156 27.438 1.00 93.62 245 LEU A N 1
ATOM 1869 C CA . LEU A 1 245 ? -14.603 10.232 28.368 1.00 93.62 245 LEU A CA 1
ATOM 1870 C C . LEU A 1 245 ? -15.705 10.440 29.411 1.00 93.62 245 LEU A C 1
ATOM 1872 O O . LEU A 1 245 ? -15.427 10.461 30.610 1.00 93.62 245 LEU A O 1
ATOM 1876 N N . THR A 1 246 ? -16.963 10.542 28.977 1.00 88.88 246 THR A N 1
ATOM 1877 C CA . THR A 1 246 ? -18.101 10.697 29.897 1.00 88.88 246 THR A CA 1
ATOM 1878 C C . THR A 1 246 ? -18.252 9.485 30.817 1.00 88.88 246 THR A C 1
ATOM 1880 O O . THR A 1 246 ? -18.438 9.664 32.021 1.00 88.88 246 THR A O 1
ATOM 1883 N N . GLY A 1 247 ? -18.086 8.263 30.300 1.00 87.88 247 GLY A N 1
ATOM 1884 C CA . GLY A 1 247 ? -18.063 7.036 31.100 1.00 87.88 247 GLY A CA 1
ATOM 1885 C C . GLY A 1 247 ? -16.945 7.031 32.147 1.00 87.88 247 GLY A C 1
ATOM 1886 O O . GLY A 1 247 ? -17.189 6.686 33.303 1.00 87.88 247 GLY A O 1
ATOM 1887 N N . THR A 1 248 ? -15.748 7.498 31.780 1.00 91.94 248 THR A N 1
ATOM 1888 C CA . THR A 1 248 ? -14.597 7.625 32.690 1.00 91.94 248 THR A CA 1
ATOM 1889 C C . THR A 1 248 ? -14.871 8.633 33.802 1.00 91.94 248 THR A C 1
ATOM 1891 O O . THR A 1 248 ? -14.700 8.313 34.978 1.00 91.94 248 THR A O 1
ATOM 1894 N N . VAL A 1 249 ? -15.364 9.828 33.457 1.00 91.44 249 VAL A N 1
ATOM 1895 C CA . VAL A 1 249 ? -15.728 10.864 34.437 1.00 91.44 249 VAL A CA 1
ATOM 1896 C C . VAL A 1 249 ? -16.795 10.342 35.399 1.00 91.44 249 VAL A C 1
ATOM 1898 O O . VAL A 1 249 ? -16.632 10.440 36.613 1.00 91.44 249 VAL A O 1
ATOM 1901 N N . VAL A 1 250 ? -17.864 9.723 34.887 1.00 87.50 250 VAL A N 1
ATOM 1902 C CA . VAL A 1 250 ? -18.921 9.134 35.726 1.00 87.50 250 VAL A CA 1
ATOM 1903 C C . VAL A 1 250 ? -18.375 8.013 36.613 1.00 87.50 250 VAL A C 1
ATOM 1905 O O . VAL A 1 250 ? -18.777 7.916 37.774 1.00 87.50 250 VAL A O 1
ATOM 1908 N N . GLY A 1 251 ? -17.462 7.186 36.100 1.00 89.31 251 GLY A N 1
ATOM 1909 C CA . GLY A 1 251 ? -16.806 6.132 36.868 1.00 89.31 251 GLY A CA 1
ATOM 1910 C C . GLY A 1 251 ? -15.971 6.687 38.024 1.00 89.31 251 GLY A C 1
ATOM 1911 O O . GLY A 1 251 ? -16.122 6.250 39.164 1.00 89.31 251 GLY A O 1
ATOM 1912 N N . LEU A 1 252 ? -15.162 7.718 37.769 1.00 91.31 252 LEU A N 1
ATOM 1913 C CA . LEU A 1 252 ? -14.357 8.388 38.795 1.00 91.31 252 LEU A CA 1
ATOM 1914 C C . LEU A 1 252 ? -15.230 9.063 39.857 1.00 91.31 252 LEU A C 1
ATOM 1916 O O . LEU A 1 252 ? -14.984 8.892 41.047 1.00 91.31 252 LEU A O 1
ATOM 1920 N N . LEU A 1 253 ? -16.293 9.762 39.447 1.00 87.81 253 LEU A N 1
ATOM 1921 C CA . LEU A 1 253 ? -17.250 10.384 40.371 1.00 87.81 253 LEU A CA 1
ATOM 1922 C C . LEU A 1 253 ? -17.980 9.354 41.245 1.00 87.81 253 LEU A C 1
ATOM 1924 O O . LEU A 1 253 ? -18.370 9.648 42.374 1.00 87.81 253 LEU A O 1
ATOM 1928 N N . ARG A 1 254 ? -18.191 8.141 40.724 1.00 86.88 254 ARG A N 1
ATOM 1929 C CA . ARG A 1 254 ? -18.809 7.026 41.452 1.00 86.88 254 ARG A CA 1
ATOM 1930 C C . ARG A 1 254 ? -17.809 6.200 42.254 1.00 86.88 254 ARG A C 1
ATOM 1932 O O . ARG A 1 254 ? -18.231 5.367 43.055 1.00 86.88 254 ARG A O 1
ATOM 1939 N N . TRP A 1 255 ? -16.510 6.398 42.067 1.00 90.00 255 TRP A N 1
ATOM 1940 C CA . TRP A 1 255 ? -15.491 5.704 42.832 1.00 90.00 255 TRP A CA 1
ATOM 1941 C C . TRP A 1 255 ? -15.324 6.348 44.207 1.00 90.00 255 TRP A C 1
ATOM 1943 O O . TRP A 1 255 ? -15.042 7.539 44.335 1.00 90.00 255 TRP A O 1
ATOM 1953 N N . ARG A 1 256 ? -15.466 5.558 45.276 1.00 87.69 256 ARG A N 1
ATOM 1954 C CA . ARG A 1 256 ? -15.189 6.054 46.628 1.00 87.69 256 ARG A CA 1
ATOM 1955 C C . ARG A 1 256 ? -13.721 5.860 46.988 1.00 87.69 256 ARG A C 1
ATOM 1957 O O . ARG A 1 256 ? -13.304 4.763 47.354 1.00 87.69 256 ARG A O 1
ATOM 1964 N N . PHE A 1 257 ? -12.960 6.950 46.943 1.00 86.94 257 PHE A N 1
ATOM 1965 C CA . PHE A 1 257 ? -11.540 6.963 47.309 1.00 86.94 257 PHE A CA 1
ATOM 1966 C C . PHE A 1 257 ? -11.308 6.787 48.817 1.00 86.94 257 PHE A C 1
ATOM 1968 O O . PHE A 1 257 ? -10.405 6.052 49.208 1.00 86.94 257 PHE A O 1
ATOM 1975 N N . SER A 1 258 ? -12.138 7.411 49.660 1.00 85.25 258 SER A N 1
ATOM 1976 C CA . SER A 1 258 ? -11.898 7.468 51.110 1.00 85.25 258 SER A CA 1
ATOM 1977 C C . SER A 1 258 ? -12.472 6.282 51.889 1.00 85.25 258 SER A C 1
ATOM 1979 O O . SER A 1 258 ? -11.803 5.741 52.762 1.00 85.25 258 SER A O 1
ATOM 1981 N N . ARG A 1 259 ? -13.721 5.876 51.616 1.00 86.00 259 ARG A N 1
ATOM 1982 C CA . ARG A 1 259 ? -14.400 4.793 52.353 1.00 86.00 259 ARG A CA 1
ATOM 1983 C C . ARG A 1 259 ? -15.175 3.878 51.410 1.00 86.00 259 ARG A C 1
ATOM 1985 O O . ARG A 1 259 ? -15.920 4.399 50.583 1.00 86.00 259 ARG A O 1
ATOM 1992 N N . PRO A 1 260 ? -15.075 2.545 51.543 1.00 85.69 260 PRO A N 1
ATOM 1993 C CA . PRO A 1 260 ? -15.879 1.628 50.744 1.00 85.69 260 PRO A CA 1
ATOM 1994 C C . PRO A 1 260 ? -17.391 1.862 50.901 1.00 85.69 260 PRO A C 1
ATOM 1996 O O . PRO A 1 260 ? -17.872 2.457 51.868 1.00 85.69 260 PRO A O 1
ATOM 1999 N N . TYR A 1 261 ? -18.165 1.394 49.927 1.00 86.19 261 TYR A N 1
ATOM 2000 C CA . TYR A 1 261 ? -19.611 1.246 50.069 1.00 86.19 261 TYR A CA 1
ATOM 2001 C C . TYR A 1 261 ? -19.943 0.167 51.111 1.00 86.19 261 TYR A C 1
ATOM 2003 O O . TYR A 1 261 ? -19.090 -0.637 51.475 1.00 86.19 261 TYR A O 1
ATOM 2011 N N . ALA A 1 262 ? -21.208 0.091 51.542 1.00 82.06 262 ALA A N 1
ATOM 2012 C CA . ALA A 1 262 ? -21.684 -0.945 52.473 1.00 82.06 262 ALA A CA 1
ATOM 2013 C C . ALA A 1 262 ? -21.459 -2.387 51.963 1.00 82.06 262 ALA A C 1
ATOM 2015 O O . ALA A 1 262 ? -21.508 -3.333 52.735 1.00 82.06 262 ALA A O 1
ATOM 2016 N N . SER A 1 263 ? -21.197 -2.554 50.663 1.00 79.06 263 SER A N 1
ATOM 2017 C CA . SER A 1 263 ? -20.792 -3.816 50.037 1.00 79.06 263 SER A CA 1
ATOM 2018 C C . SER A 1 263 ? -19.310 -4.179 50.234 1.00 79.06 263 SER A C 1
ATOM 2020 O O . SER A 1 263 ? -18.870 -5.189 49.697 1.00 79.06 263 SER A O 1
ATOM 2022 N N . GLY A 1 264 ? -18.506 -3.339 50.897 1.00 82.62 264 GLY A N 1
ATOM 2023 C CA . GLY A 1 264 ? -17.050 -3.504 51.027 1.00 82.62 264 GLY A CA 1
ATOM 2024 C C . GLY A 1 264 ? -16.247 -3.123 49.773 1.00 82.62 264 GLY A C 1
ATOM 2025 O O . GLY A 1 264 ? -15.024 -3.044 49.820 1.00 82.62 264 GLY A O 1
ATOM 2026 N N . SER A 1 265 ? -16.910 -2.828 48.650 1.00 84.62 265 SER A N 1
ATOM 2027 C CA . SER A 1 265 ? -16.275 -2.382 47.401 1.00 84.62 265 SER A CA 1
ATOM 2028 C C . SER A 1 265 ? -16.140 -0.856 47.343 1.00 84.62 265 SER A C 1
ATOM 2030 O O . SER A 1 265 ? -16.987 -0.131 47.861 1.00 84.62 265 SER A O 1
ATOM 2032 N N . ARG A 1 266 ? -15.108 -0.343 46.660 1.00 87.00 266 ARG A N 1
ATOM 2033 C CA . ARG A 1 266 ? -15.006 1.087 46.289 1.00 87.00 266 ARG A CA 1
ATOM 2034 C C . ARG A 1 266 ? -15.862 1.459 45.069 1.00 87.00 266 ARG A C 1
ATOM 2036 O O . ARG A 1 266 ? -16.094 2.640 44.829 1.00 87.00 266 ARG A O 1
ATOM 2043 N N . SER A 1 267 ? -16.368 0.462 44.338 1.00 88.00 267 SER A N 1
ATOM 2044 C CA . SER A 1 267 ? -17.374 0.620 43.279 1.00 88.00 267 SER A CA 1
ATOM 2045 C C . SER A 1 267 ? -18.795 0.510 43.857 1.00 88.00 267 SER A C 1
ATOM 2047 O O . SER A 1 267 ? -19.020 -0.336 44.728 1.00 88.00 267 SER A O 1
ATOM 2049 N N . PRO A 1 268 ? -19.773 1.298 43.364 1.00 87.50 268 PRO A N 1
ATOM 2050 C CA . PRO A 1 268 ? -21.157 1.238 43.838 1.00 87.50 268 PRO A CA 1
ATOM 2051 C C . PRO A 1 268 ? -21.894 -0.031 43.391 1.00 87.50 268 PRO A C 1
ATOM 2053 O O . PRO A 1 268 ? -22.949 -0.351 43.939 1.00 87.50 268 PRO A O 1
ATOM 2056 N N . TYR A 1 269 ? -21.380 -0.732 42.377 1.00 86.88 269 TYR A N 1
ATOM 2057 C CA . TYR A 1 269 ? -22.059 -1.867 41.766 1.00 86.88 269 TYR A CA 1
ATOM 2058 C C . TYR A 1 269 ? -21.832 -3.146 42.573 1.00 86.88 269 TYR A C 1
ATOM 2060 O O . TYR A 1 269 ? -20.698 -3.517 42.884 1.00 86.88 269 TYR A O 1
ATOM 2068 N N . ARG A 1 270 ? -22.939 -3.813 42.916 1.00 84.69 270 ARG A N 1
ATOM 2069 C CA . ARG A 1 270 ? -22.942 -5.111 43.609 1.00 84.69 270 ARG A CA 1
ATOM 2070 C C . ARG A 1 270 ? -22.906 -6.280 42.630 1.00 84.69 270 ARG A C 1
ATOM 2072 O O . ARG A 1 270 ? -22.285 -7.295 42.918 1.00 84.69 270 ARG A O 1
ATOM 2079 N N . GLU A 1 271 ? -23.546 -6.114 41.477 1.00 89.12 271 GLU A N 1
ATOM 2080 C CA . GLU A 1 271 ? -23.569 -7.109 40.409 1.00 89.12 271 GLU A CA 1
ATOM 2081 C C . GLU A 1 271 ? -22.158 -7.314 39.830 1.00 89.12 271 GLU A C 1
ATOM 2083 O O . GLU A 1 271 ? -21.504 -6.322 39.479 1.00 89.12 271 GLU A O 1
ATOM 2088 N N . PRO A 1 272 ? -21.682 -8.567 39.689 1.00 89.19 272 PRO A N 1
ATOM 2089 C CA . PRO A 1 272 ? -20.321 -8.853 39.239 1.00 89.19 272 PRO A CA 1
ATOM 2090 C C . PRO A 1 272 ? -19.968 -8.205 37.898 1.00 89.19 272 PRO A C 1
ATOM 2092 O O . PRO A 1 272 ? -18.919 -7.579 37.792 1.00 89.19 272 PRO A O 1
ATOM 2095 N N . MET A 1 273 ? -20.853 -8.288 36.898 1.00 88.38 273 MET A N 1
ATOM 2096 C CA . MET A 1 273 ? -20.600 -7.746 35.556 1.00 88.38 273 MET A CA 1
ATOM 2097 C C . MET A 1 273 ? -20.424 -6.222 35.572 1.00 88.38 273 MET A C 1
ATOM 2099 O O . MET A 1 273 ? -19.449 -5.698 35.040 1.00 88.38 273 MET A O 1
ATOM 2103 N N . MET A 1 274 ? -21.330 -5.498 36.236 1.00 88.75 274 MET A N 1
ATOM 2104 C CA . MET A 1 274 ? -21.266 -4.035 36.330 1.00 88.75 274 MET A CA 1
ATOM 2105 C C . MET A 1 274 ? -20.070 -3.567 37.163 1.00 88.75 274 MET A C 1
ATOM 2107 O O . MET A 1 274 ? -19.467 -2.534 36.868 1.00 88.75 274 MET A O 1
ATOM 2111 N N . ARG A 1 275 ? -19.694 -4.342 38.187 1.00 88.81 275 ARG A N 1
ATOM 2112 C CA . ARG A 1 275 ? -18.470 -4.109 38.955 1.00 88.81 275 ARG A CA 1
ATOM 2113 C C . ARG A 1 275 ? -17.233 -4.297 38.077 1.00 88.81 275 ARG A C 1
ATOM 2115 O O . ARG A 1 275 ? -16.392 -3.405 38.062 1.00 88.81 275 ARG A O 1
ATOM 2122 N N . TRP A 1 276 ? -17.136 -5.397 37.331 1.00 92.00 276 TRP A N 1
ATOM 2123 C CA . TRP A 1 276 ? -16.028 -5.641 36.405 1.00 92.00 276 TRP A CA 1
ATOM 2124 C C . TRP A 1 276 ? -15.925 -4.555 35.347 1.00 92.00 276 TRP A C 1
ATOM 2126 O O . TRP A 1 276 ? -14.860 -3.970 35.220 1.00 92.00 276 TRP A O 1
ATOM 2136 N N . HIS A 1 277 ? -17.031 -4.211 34.686 1.00 89.81 277 HIS A N 1
ATOM 2137 C CA . HIS A 1 277 ? -17.080 -3.117 33.720 1.00 89.81 277 HIS A CA 1
ATOM 2138 C C . HIS A 1 277 ? -16.581 -1.790 34.313 1.00 89.81 277 HIS A C 1
ATOM 2140 O O . HIS A 1 277 ? -15.830 -1.071 33.666 1.00 89.81 277 HIS A O 1
ATOM 2146 N N . HIS A 1 278 ? -16.949 -1.473 35.559 1.00 89.81 278 HIS A N 1
ATOM 2147 C CA . HIS A 1 278 ? -16.475 -0.261 36.226 1.00 89.81 278 HIS A CA 1
ATOM 2148 C C . HIS A 1 278 ? -14.967 -0.288 36.508 1.00 89.81 278 HIS A C 1
ATOM 2150 O O . HIS A 1 278 ? -14.283 0.696 36.242 1.00 89.81 278 HIS A O 1
ATOM 2156 N N . LEU A 1 279 ? -14.440 -1.392 37.054 1.00 92.00 279 LEU A N 1
ATOM 2157 C CA . LEU A 1 279 ? -13.012 -1.502 37.366 1.00 92.00 279 LEU A CA 1
ATOM 2158 C C . LEU A 1 279 ? -12.151 -1.568 36.101 1.00 92.00 279 LEU A C 1
ATOM 2160 O O . LEU A 1 279 ? -11.182 -0.821 36.000 1.00 92.00 279 LEU A O 1
ATOM 2164 N N . SER A 1 280 ? -12.497 -2.434 35.146 1.00 92.06 280 SER A N 1
ATOM 2165 C CA . SER A 1 280 ? -11.755 -2.560 33.890 1.00 92.06 280 SER A CA 1
ATOM 2166 C C . SER A 1 280 ? -11.883 -1.296 33.047 1.00 92.06 280 SER A C 1
ATOM 2168 O O . SER A 1 280 ? -10.888 -0.832 32.501 1.00 92.06 280 SER A O 1
ATOM 2170 N N . GLY A 1 281 ? -13.069 -0.682 33.015 1.00 91.56 281 GLY A N 1
ATOM 2171 C CA . GLY A 1 281 ? -13.299 0.595 32.351 1.00 91.56 281 GLY A CA 1
ATOM 2172 C C . GLY A 1 281 ? -12.377 1.688 32.884 1.00 91.56 281 GLY A C 1
ATOM 2173 O O . GLY A 1 281 ? -11.723 2.349 32.092 1.00 91.56 281 GLY A O 1
ATOM 2174 N N . LEU A 1 282 ? -12.250 1.838 34.208 1.00 92.56 282 LEU A N 1
ATOM 2175 C CA . LEU A 1 282 ? -11.323 2.810 34.803 1.00 92.56 282 LEU A CA 1
ATOM 2176 C C . LEU A 1 282 ? -9.849 2.453 34.566 1.00 92.56 282 LEU A C 1
ATOM 2178 O O . LEU A 1 282 ? -9.050 3.348 34.303 1.00 92.56 282 LEU A O 1
ATOM 2182 N N . LEU A 1 283 ? -9.492 1.167 34.634 1.00 94.19 283 LEU A N 1
ATOM 2183 C CA . LEU A 1 283 ? -8.125 0.691 34.400 1.00 94.19 283 LEU A CA 1
ATOM 2184 C C . LEU A 1 283 ? -7.654 0.967 32.963 1.00 94.19 283 LEU A C 1
ATOM 2186 O O . LEU A 1 283 ? -6.527 1.407 32.760 1.00 94.19 283 LEU A O 1
ATOM 2190 N N . PHE A 1 284 ? -8.520 0.731 31.974 1.00 93.88 284 PHE A N 1
ATOM 2191 C CA . PHE A 1 284 ? -8.197 0.845 30.547 1.00 93.88 284 PHE A CA 1
ATOM 2192 C C . PHE A 1 284 ? -8.735 2.126 29.887 1.00 93.88 284 PHE A C 1
ATOM 2194 O O . PHE A 1 284 ? -8.588 2.292 28.675 1.00 93.88 284 PHE A O 1
ATOM 2201 N N . ALA A 1 285 ? -9.331 3.048 30.655 1.00 93.88 285 ALA A N 1
ATOM 2202 C CA . ALA A 1 285 ? -9.940 4.280 30.147 1.00 93.88 285 ALA A CA 1
ATOM 2203 C C . ALA A 1 285 ? -8.962 5.106 29.310 1.00 93.88 285 ALA A C 1
ATOM 2205 O O . ALA A 1 285 ? -9.253 5.433 28.161 1.00 93.88 285 ALA A O 1
ATOM 2206 N N . ALA A 1 286 ? -7.790 5.406 29.877 1.00 95.38 286 ALA A N 1
ATOM 2207 C CA . ALA A 1 286 ? -6.782 6.223 29.212 1.00 95.38 286 ALA A CA 1
ATOM 2208 C C . ALA A 1 286 ? -6.339 5.590 27.887 1.00 95.38 286 ALA A C 1
ATOM 2210 O O . ALA A 1 286 ? -6.345 6.269 26.868 1.00 95.38 286 ALA A O 1
ATOM 2211 N N . ILE A 1 287 ? -6.048 4.284 27.893 1.00 95.06 287 ILE A N 1
ATOM 2212 C CA . ILE A 1 287 ? -5.632 3.525 26.704 1.00 95.06 287 ILE A CA 1
ATOM 2213 C C . ILE A 1 287 ? -6.728 3.543 25.634 1.00 95.06 287 ILE A C 1
ATOM 2215 O O . ILE A 1 287 ? -6.450 3.792 24.467 1.00 95.06 287 ILE A O 1
ATOM 2219 N N . THR A 1 288 ? -7.982 3.312 26.024 1.00 93.19 288 THR A N 1
ATOM 2220 C CA . THR A 1 288 ? -9.112 3.291 25.084 1.00 93.19 288 THR A CA 1
ATOM 2221 C C . THR A 1 288 ? -9.322 4.667 24.453 1.00 93.19 288 THR A C 1
ATOM 2223 O O . THR A 1 288 ? -9.474 4.775 23.240 1.00 93.19 288 THR A O 1
ATOM 2226 N N . ILE A 1 289 ? -9.292 5.731 25.261 1.00 95.38 289 ILE A N 1
ATOM 2227 C CA . ILE A 1 289 ? -9.473 7.107 24.784 1.00 95.38 289 ILE A CA 1
ATOM 2228 C C . ILE A 1 289 ? -8.341 7.500 23.835 1.00 95.38 289 ILE A C 1
ATOM 2230 O O . ILE A 1 289 ? -8.620 8.020 22.757 1.00 95.38 289 ILE A O 1
ATOM 2234 N N . THR A 1 290 ? -7.080 7.249 24.201 1.00 96.06 290 THR A N 1
ATOM 2235 C CA . THR A 1 290 ? -5.938 7.609 23.350 1.00 96.06 290 THR A CA 1
ATOM 2236 C C . THR A 1 290 ? -5.893 6.784 22.073 1.00 96.06 290 THR A C 1
ATOM 2238 O O . THR A 1 290 ? -5.549 7.331 21.030 1.00 96.06 290 THR A O 1
ATOM 2241 N N . TRP A 1 291 ? -6.298 5.513 22.114 1.00 95.12 291 TRP A N 1
ATOM 2242 C CA . TRP A 1 291 ? -6.404 4.668 20.926 1.00 95.12 291 TRP A CA 1
ATOM 2243 C C . TRP A 1 291 ? -7.458 5.190 19.937 1.00 95.12 291 TRP A C 1
ATOM 2245 O O . TRP A 1 291 ? -7.124 5.442 18.779 1.00 95.12 291 TRP A O 1
ATOM 2255 N N . ILE A 1 292 ? -8.696 5.451 20.387 1.00 95.38 292 ILE A N 1
ATOM 2256 C CA . ILE A 1 292 ? -9.749 6.005 19.511 1.00 95.38 292 ILE A CA 1
ATOM 2257 C C . ILE A 1 292 ? -9.336 7.388 18.997 1.00 95.38 292 ILE A C 1
ATOM 2259 O O . ILE A 1 292 ? -9.480 7.684 17.813 1.00 95.38 292 ILE A O 1
ATOM 2263 N N . PHE A 1 293 ? -8.802 8.241 19.874 1.00 96.31 293 PHE A N 1
ATOM 2264 C CA . PHE A 1 293 ? -8.370 9.585 19.502 1.00 96.31 293 PHE A CA 1
ATOM 2265 C C . PHE A 1 293 ? -7.219 9.562 18.487 1.00 96.31 293 PHE A C 1
ATOM 2267 O O . PHE A 1 293 ? -7.221 10.350 17.546 1.00 96.31 293 PHE A O 1
ATOM 2274 N N . SER A 1 294 ? -6.264 8.642 18.630 1.00 95.19 294 SER A N 1
ATOM 2275 C CA . SER A 1 294 ? -5.183 8.457 17.660 1.00 95.19 294 SER A CA 1
ATOM 2276 C C . SER A 1 294 ? -5.727 8.080 16.279 1.00 95.19 294 SER A C 1
ATOM 2278 O O . SER A 1 294 ? -5.328 8.695 15.289 1.00 95.19 294 SER A O 1
ATOM 2280 N N . GLY A 1 295 ? -6.688 7.150 16.212 1.00 93.25 295 GLY A N 1
ATOM 2281 C CA . GLY A 1 295 ? -7.389 6.807 14.970 1.00 93.25 295 GLY A CA 1
ATOM 2282 C C . GLY A 1 295 ? -8.192 7.977 14.385 1.00 93.25 295 GLY A C 1
ATOM 2283 O O . GLY A 1 295 ? -8.154 8.217 13.184 1.00 93.25 295 GLY A O 1
ATOM 2284 N N . LEU A 1 296 ? -8.859 8.771 15.227 1.00 95.50 296 LEU A N 1
ATOM 2285 C CA . LEU A 1 296 ? -9.551 9.986 14.792 1.00 95.50 296 LEU A CA 1
ATOM 2286 C C . LEU A 1 296 ? -8.576 10.990 14.161 1.00 95.50 296 LEU A C 1
ATOM 2288 O O . LEU A 1 296 ? -8.863 11.529 13.097 1.00 95.50 296 LEU A O 1
ATOM 2292 N N . MET A 1 297 ? -7.435 11.253 14.806 1.00 96.00 297 MET A N 1
ATOM 2293 C CA . MET A 1 297 ? -6.446 12.219 14.317 1.00 96.00 297 MET A CA 1
ATOM 2294 C C . MET A 1 297 ? -5.758 11.753 13.029 1.00 96.00 297 MET A C 1
ATOM 2296 O O . MET A 1 297 ? -5.487 12.585 12.163 1.00 96.00 297 MET A O 1
ATOM 2300 N N . SER A 1 298 ? -5.523 10.447 12.853 1.00 92.62 298 SER A N 1
ATOM 2301 C CA . SER A 1 298 ? -4.902 9.910 11.631 1.00 92.62 298 SER A CA 1
ATOM 2302 C C . SER A 1 298 ? -5.764 10.106 10.378 1.00 92.62 298 SER A C 1
ATOM 2304 O O . SER A 1 298 ? -5.228 10.222 9.277 1.00 92.62 298 SER A O 1
ATOM 2306 N N . MET A 1 299 ? -7.083 10.247 10.542 1.00 94.06 299 MET A N 1
ATOM 2307 C CA . MET A 1 299 ? -8.018 10.578 9.460 1.00 94.06 299 MET A CA 1
ATOM 2308 C C . MET A 1 299 ? -7.965 12.051 9.024 1.00 94.06 299 MET A C 1
ATOM 2310 O O . MET A 1 299 ? -8.689 12.434 8.103 1.00 94.06 299 MET A O 1
ATOM 2314 N N . ASN A 1 300 ? -7.130 12.884 9.658 1.00 94.00 300 ASN A N 1
ATOM 2315 C CA . ASN A 1 300 ? -7.032 14.323 9.404 1.00 94.00 300 ASN A CA 1
ATOM 2316 C C .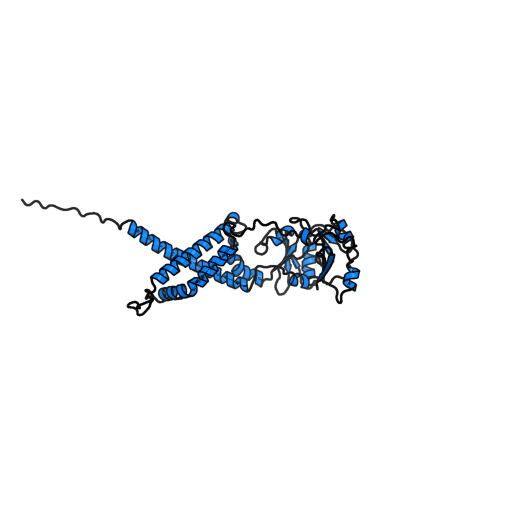 ASN A 1 300 ? -8.412 15.019 9.418 1.00 94.00 300 ASN A C 1
ATOM 2318 O O . ASN A 1 300 ? -8.858 15.568 8.399 1.00 94.00 300 ASN A O 1
ATOM 2322 N N . PRO A 1 301 ? -9.133 14.958 10.553 1.00 94.00 301 PRO A N 1
ATOM 2323 C CA . PRO A 1 301 ? -10.503 15.437 10.630 1.00 94.00 301 PRO A CA 1
ATOM 2324 C C . PRO A 1 301 ? -10.522 16.942 10.373 1.00 94.00 301 PRO A C 1
ATOM 2326 O O . PRO A 1 301 ? -9.655 17.671 10.853 1.00 94.00 301 PRO A O 1
ATOM 2329 N N . TRP A 1 302 ? -11.472 17.397 9.554 1.00 93.75 302 TRP A N 1
ATOM 2330 C CA . TRP A 1 302 ? -11.595 18.800 9.129 1.00 93.75 302 TRP A CA 1
ATOM 2331 C C . TRP A 1 302 ? -10.316 19.412 8.532 1.00 93.75 302 TRP A C 1
ATOM 2333 O O . TRP A 1 302 ? -10.180 20.632 8.501 1.00 93.75 302 TRP A O 1
ATOM 2343 N N . LYS A 1 303 ? -9.395 18.578 8.025 1.00 90.38 303 LYS A N 1
ATOM 2344 C CA . LYS A 1 303 ? -8.125 18.999 7.412 1.00 90.38 303 LYS A CA 1
ATOM 2345 C C . LYS A 1 303 ? -7.176 19.747 8.363 1.00 90.38 303 LYS A C 1
ATOM 2347 O O . LYS A 1 303 ? -6.334 20.513 7.900 1.00 90.38 303 LYS A O 1
ATOM 2352 N N . LEU A 1 304 ? -7.269 19.500 9.673 1.00 91.31 304 LEU A N 1
ATOM 2353 C CA . LEU A 1 304 ? -6.434 20.142 10.701 1.00 91.31 304 LEU A CA 1
ATOM 2354 C C . LEU A 1 304 ? -4.916 19.989 10.478 1.00 91.31 304 LEU A C 1
ATOM 2356 O O . LEU A 1 304 ? -4.149 20.857 10.882 1.00 91.31 304 LEU A O 1
ATOM 2360 N N . PHE A 1 305 ? -4.481 18.907 9.832 1.00 89.88 305 PHE A N 1
ATOM 2361 C CA . PHE A 1 305 ? -3.077 18.585 9.554 1.00 89.88 305 PHE A CA 1
ATOM 2362 C C . PHE A 1 305 ? -2.694 18.756 8.079 1.00 89.88 305 PHE A C 1
ATOM 2364 O O . PHE A 1 305 ? -1.628 18.308 7.653 1.00 89.88 305 PHE A O 1
ATOM 2371 N N . THR A 1 306 ? -3.553 19.367 7.260 1.00 88.62 306 THR A N 1
ATOM 2372 C CA . THR A 1 306 ? -3.205 19.643 5.865 1.00 88.62 306 THR A CA 1
ATOM 2373 C C . THR A 1 306 ? -2.163 20.756 5.810 1.00 88.62 306 THR A C 1
ATOM 2375 O O . THR A 1 306 ? -2.443 21.905 6.138 1.00 88.62 306 THR A O 1
ATOM 2378 N N . SER A 1 307 ? -0.953 20.407 5.373 1.00 84.81 307 SER A N 1
ATOM 2379 C CA . SER A 1 307 ? 0.115 21.378 5.152 1.00 84.81 307 SER A CA 1
ATOM 2380 C C . SER A 1 307 ? -0.213 22.299 3.975 1.00 84.81 307 SER A C 1
ATOM 2382 O O . SER A 1 307 ? -0.657 21.840 2.922 1.00 84.81 307 SER A O 1
ATOM 2384 N N . THR A 1 308 ? 0.048 23.593 4.149 1.00 85.06 308 THR A N 1
ATOM 2385 C CA . THR A 1 308 ? 0.057 24.603 3.078 1.00 85.06 308 THR A CA 1
ATOM 2386 C C . THR A 1 308 ? 1.456 24.830 2.501 1.00 85.06 308 THR A C 1
ATOM 2388 O O . THR A 1 308 ? 1.616 25.646 1.595 1.00 85.06 308 THR A O 1
ATOM 2391 N N . ALA A 1 309 ? 2.476 24.132 3.017 1.00 84.81 309 ALA A N 1
ATOM 2392 C CA . ALA A 1 309 ? 3.838 24.245 2.517 1.00 84.81 309 ALA A CA 1
ATOM 2393 C C . ALA A 1 309 ? 3.930 23.758 1.065 1.00 84.81 309 ALA A C 1
ATOM 2395 O O . ALA A 1 309 ? 3.241 22.815 0.663 1.00 84.81 309 ALA A O 1
ATOM 2396 N N . ALA A 1 310 ? 4.816 24.387 0.292 1.00 81.50 310 ALA A N 1
ATOM 2397 C CA . ALA A 1 310 ? 5.115 23.934 -1.056 1.00 81.50 310 ALA A CA 1
ATOM 2398 C C . ALA A 1 310 ? 5.606 22.471 -1.021 1.00 81.50 310 ALA A C 1
ATOM 2400 O O . ALA A 1 310 ? 6.382 22.112 -0.126 1.00 81.50 310 ALA A O 1
ATOM 2401 N N . PRO A 1 311 ? 5.170 21.616 -1.967 1.00 79.75 311 PRO A N 1
ATOM 2402 C CA . PRO A 1 311 ? 5.733 20.282 -2.121 1.00 79.75 311 PRO A CA 1
ATOM 2403 C C . PRO A 1 311 ? 7.253 20.352 -2.261 1.00 79.75 311 PRO A C 1
ATOM 2405 O O . PRO A 1 311 ? 7.780 21.309 -2.827 1.00 79.75 311 PRO A O 1
ATOM 2408 N N . LEU A 1 312 ? 7.950 19.320 -1.780 1.00 80.62 312 LEU A N 1
ATOM 2409 C CA . LEU A 1 312 ? 9.392 19.206 -1.976 1.00 80.62 312 LEU A CA 1
ATOM 2410 C C . LEU A 1 312 ? 9.707 19.303 -3.472 1.00 80.62 312 LEU A C 1
ATOM 2412 O O . LEU A 1 312 ? 9.265 18.456 -4.256 1.00 80.62 312 LEU A O 1
ATOM 2416 N N . ASP A 1 313 ? 10.491 20.309 -3.844 1.00 79.38 313 ASP A N 1
ATOM 2417 C CA . ASP A 1 313 ? 10.961 20.468 -5.210 1.00 79.38 313 ASP A CA 1
ATOM 2418 C C . ASP A 1 313 ? 12.064 19.440 -5.489 1.00 79.38 313 ASP A C 1
ATOM 2420 O O . ASP A 1 313 ? 13.256 19.649 -5.252 1.00 79.38 313 ASP A O 1
ATOM 2424 N N . ARG A 1 314 ? 11.631 18.267 -5.959 1.00 75.38 314 ARG A N 1
ATOM 2425 C CA . ARG A 1 314 ? 12.528 17.169 -6.329 1.00 75.38 314 ARG A CA 1
ATOM 2426 C C . ARG A 1 314 ? 13.467 17.561 -7.470 1.00 75.38 314 ARG A C 1
ATOM 2428 O O . ARG A 1 314 ? 14.566 17.021 -7.522 1.00 75.38 314 ARG A O 1
ATOM 2435 N N . ALA A 1 315 ? 13.059 18.479 -8.350 1.00 72.88 315 ALA A N 1
ATOM 2436 C CA . ALA A 1 315 ? 13.904 18.950 -9.442 1.00 72.88 315 ALA A CA 1
ATOM 2437 C C . ALA A 1 315 ? 15.029 19.844 -8.904 1.00 72.88 315 ALA A C 1
ATOM 2439 O O . ALA A 1 315 ? 16.190 19.641 -9.258 1.00 72.88 315 ALA A O 1
ATOM 2440 N N . ALA A 1 316 ? 14.715 20.749 -7.971 1.00 76.38 316 ALA A N 1
ATOM 2441 C CA . ALA A 1 316 ? 15.729 21.545 -7.279 1.00 76.38 316 ALA A CA 1
ATOM 2442 C C . ALA A 1 316 ? 16.725 20.668 -6.501 1.00 76.38 316 ALA A C 1
ATOM 2444 O O . ALA A 1 316 ? 17.927 20.917 -6.551 1.00 76.38 316 ALA A O 1
ATOM 2445 N N . TYR A 1 317 ? 16.250 19.613 -5.824 1.00 75.81 317 TYR A N 1
ATOM 2446 C CA . TYR A 1 317 ? 17.128 18.676 -5.108 1.00 75.81 317 TYR A CA 1
ATOM 2447 C C . TYR A 1 317 ? 18.009 17.830 -6.044 1.00 75.81 317 TYR A C 1
ATOM 2449 O O . TYR A 1 317 ? 19.167 17.553 -5.730 1.00 75.81 317 TYR A O 1
ATOM 2457 N N . ALA A 1 318 ? 17.479 17.419 -7.199 1.00 75.88 318 ALA A N 1
ATOM 2458 C CA . ALA A 1 318 ? 18.239 16.674 -8.199 1.00 75.88 318 ALA A CA 1
ATOM 2459 C C . ALA A 1 318 ? 19.418 17.496 -8.754 1.00 75.88 318 ALA A C 1
ATOM 2461 O O . ALA A 1 318 ? 20.477 16.933 -9.030 1.00 75.88 318 ALA A O 1
ATOM 2462 N N . GLY A 1 319 ? 19.268 18.820 -8.855 1.00 75.88 319 GLY A N 1
ATOM 2463 C CA . GLY A 1 319 ? 20.277 19.718 -9.413 1.00 75.88 319 GLY A CA 1
ATOM 2464 C C . GLY A 1 319 ? 20.289 19.733 -10.947 1.00 75.88 319 GLY A C 1
ATOM 2465 O O . GLY A 1 319 ? 19.496 19.057 -11.609 1.00 75.88 319 GLY A O 1
ATOM 2466 N N . ALA A 1 320 ? 21.189 20.537 -11.520 1.00 74.88 320 ALA A N 1
ATOM 2467 C CA . ALA A 1 320 ? 21.330 20.679 -12.970 1.00 74.88 320 ALA A CA 1
ATOM 2468 C C . ALA A 1 320 ? 21.742 19.359 -13.639 1.00 74.88 320 ALA A C 1
ATOM 2470 O O . ALA A 1 320 ? 22.409 18.526 -13.027 1.00 74.88 320 ALA A O 1
ATOM 2471 N N . ALA A 1 321 ? 21.353 19.176 -14.902 1.00 68.38 321 ALA A N 1
ATOM 2472 C CA . ALA A 1 321 ? 21.729 17.993 -15.661 1.00 68.38 321 ALA A CA 1
ATOM 2473 C C . ALA A 1 321 ? 23.242 17.889 -15.840 1.00 68.38 321 ALA A C 1
ATOM 2475 O O . ALA A 1 321 ? 23.883 18.850 -16.271 1.00 68.38 321 ALA A O 1
ATOM 2476 N N . ALA A 1 322 ? 23.802 16.712 -15.556 1.00 65.88 322 ALA A N 1
ATOM 2477 C CA . ALA A 1 322 ? 25.144 16.412 -16.015 1.00 65.88 322 ALA A CA 1
ATOM 2478 C C . ALA A 1 322 ? 25.104 16.348 -17.552 1.00 65.88 322 ALA A C 1
ATOM 2480 O O . ALA A 1 322 ? 24.230 15.722 -18.147 1.00 65.88 322 ALA A O 1
ATOM 2481 N N . GLY A 1 323 ? 26.028 17.041 -18.218 1.00 66.75 323 GLY A N 1
ATOM 2482 C CA . GLY A 1 323 ? 26.097 17.070 -19.685 1.00 66.75 323 GLY A CA 1
ATOM 2483 C C . GLY A 1 323 ? 26.677 15.794 -20.312 1.00 66.75 323 GLY A C 1
ATOM 2484 O O . GLY A 1 323 ? 26.913 15.767 -21.516 1.00 66.75 323 GLY A O 1
ATOM 2485 N N . GLY A 1 324 ? 26.976 14.770 -19.506 1.00 74.12 324 GLY A N 1
ATOM 2486 C CA . GLY A 1 324 ? 27.604 13.527 -19.951 1.00 74.12 324 GLY A CA 1
ATOM 2487 C C . GLY A 1 324 ? 26.599 12.491 -20.470 1.00 74.12 324 GLY A C 1
ATOM 2488 O O . GLY A 1 324 ? 25.406 12.581 -20.182 1.00 74.12 324 GLY A O 1
ATOM 2489 N N . PRO A 1 325 ? 27.060 11.485 -21.233 1.00 81.62 325 PRO A N 1
ATOM 2490 C CA . PRO A 1 325 ? 26.202 10.388 -21.662 1.00 81.62 325 PRO A CA 1
ATOM 2491 C C . PRO A 1 325 ? 25.782 9.518 -20.469 1.00 81.62 325 PRO A C 1
ATOM 2493 O O . PRO A 1 325 ? 26.585 9.222 -19.583 1.00 81.62 325 PRO A O 1
ATOM 2496 N N . LEU A 1 326 ? 24.532 9.047 -20.484 1.00 86.19 326 LEU A N 1
ATOM 2497 C CA . LEU A 1 326 ? 24.047 8.063 -19.515 1.00 86.19 326 LEU A CA 1
ATOM 2498 C C . LEU A 1 326 ? 24.798 6.733 -19.686 1.00 86.19 326 LEU A C 1
ATOM 2500 O O . LEU A 1 326 ? 24.946 6.235 -20.804 1.00 86.19 326 LEU A O 1
ATOM 2504 N N . ALA A 1 327 ? 25.234 6.136 -18.573 1.00 89.00 327 ALA A N 1
ATOM 2505 C CA . ALA A 1 327 ? 25.944 4.857 -18.577 1.00 89.00 327 ALA A CA 1
ATOM 2506 C C . ALA A 1 327 ? 25.087 3.733 -19.186 1.00 89.00 327 ALA A C 1
ATOM 2508 O O . ALA A 1 327 ? 23.905 3.603 -18.852 1.00 89.00 327 ALA A O 1
ATOM 2509 N N . SER A 1 328 ? 25.681 2.916 -20.064 1.00 92.25 328 SER A N 1
ATOM 2510 C CA . SER A 1 328 ? 24.974 1.821 -20.732 1.00 92.25 328 SER A CA 1
ATOM 2511 C C . SER A 1 328 ? 24.746 0.627 -19.791 1.00 92.25 328 SER A C 1
ATOM 2513 O O . SER A 1 328 ? 25.610 0.325 -18.963 1.00 92.25 328 SER A O 1
ATOM 2515 N N . PRO A 1 329 ? 23.619 -0.100 -19.923 1.00 94.38 329 PRO A N 1
ATOM 2516 C CA . PRO A 1 329 ? 23.344 -1.289 -19.121 1.00 94.38 329 PRO A CA 1
ATOM 2517 C C . PRO A 1 329 ? 24.449 -2.339 -19.201 1.00 94.38 329 PRO A C 1
ATOM 2519 O O . PRO A 1 329 ? 24.805 -2.915 -18.184 1.00 94.38 329 PRO A O 1
ATOM 2522 N N . GLN A 1 330 ? 25.036 -2.558 -20.380 1.00 93.56 330 GLN A N 1
ATOM 2523 C CA . GLN A 1 330 ? 26.074 -3.572 -20.580 1.00 93.56 330 GLN A CA 1
ATOM 2524 C C . GLN A 1 330 ? 27.333 -3.241 -19.774 1.00 93.56 330 GLN A C 1
ATOM 2526 O O . GLN A 1 330 ? 27.887 -4.119 -19.119 1.00 93.56 330 GLN A O 1
ATOM 2531 N N . ALA A 1 331 ? 27.754 -1.970 -19.773 1.00 92.88 331 ALA A N 1
ATOM 2532 C CA . ALA A 1 331 ? 28.901 -1.527 -18.987 1.00 92.88 331 ALA A CA 1
ATOM 2533 C C . ALA A 1 331 ? 28.626 -1.629 -17.479 1.00 92.88 331 ALA A C 1
ATOM 2535 O O . ALA A 1 331 ? 29.494 -2.054 -16.723 1.00 92.88 331 ALA A O 1
ATOM 2536 N N . LEU A 1 332 ? 27.409 -1.278 -17.049 1.00 94.44 332 LEU A N 1
ATOM 2537 C CA . LEU A 1 332 ? 26.996 -1.357 -15.647 1.00 94.44 332 LEU A CA 1
ATOM 2538 C C . LEU A 1 332 ? 26.940 -2.804 -15.150 1.00 94.44 332 LEU A C 1
ATOM 2540 O O . LEU A 1 332 ? 27.502 -3.104 -14.104 1.00 94.44 332 LEU A O 1
ATOM 2544 N N . ILE A 1 333 ? 26.307 -3.704 -15.906 1.00 95.19 333 ILE A N 1
ATOM 2545 C CA . ILE A 1 333 ? 26.196 -5.127 -15.558 1.00 95.19 333 ILE A CA 1
ATOM 2546 C C . ILE A 1 333 ? 27.588 -5.772 -15.511 1.00 95.19 333 ILE A C 1
ATOM 2548 O O . ILE A 1 333 ? 27.881 -6.502 -14.572 1.00 95.19 333 ILE A O 1
ATOM 2552 N N . ALA A 1 334 ? 28.469 -5.461 -16.469 1.00 94.25 334 ALA A N 1
ATOM 2553 C CA . ALA A 1 334 ? 29.836 -5.988 -16.496 1.00 94.25 334 ALA A CA 1
ATOM 2554 C C . ALA A 1 334 ? 30.715 -5.493 -15.331 1.00 94.25 334 ALA A C 1
ATOM 2556 O O . ALA A 1 334 ? 31.690 -6.152 -14.979 1.00 94.25 334 ALA A O 1
ATOM 2557 N N . ALA A 1 335 ? 30.391 -4.337 -14.744 1.00 93.81 335 ALA A N 1
ATOM 2558 C CA . ALA A 1 335 ? 31.115 -3.771 -13.607 1.00 93.81 335 ALA A CA 1
ATOM 2559 C C . ALA A 1 335 ? 30.641 -4.311 -12.243 1.00 93.81 335 ALA A C 1
ATOM 2561 O O . ALA A 1 335 ? 31.275 -4.024 -11.226 1.00 93.81 335 ALA A O 1
ATOM 2562 N N . LEU A 1 336 ? 29.535 -5.060 -12.202 1.00 94.44 336 LEU A N 1
ATOM 2563 C CA . LEU A 1 336 ? 28.945 -5.593 -10.975 1.00 94.44 336 LEU A CA 1
ATOM 2564 C C . LEU A 1 336 ? 29.369 -7.052 -10.733 1.00 94.44 336 LEU A C 1
ATOM 2566 O O . LEU A 1 336 ? 29.612 -7.796 -11.682 1.00 94.44 336 LEU A O 1
ATOM 2570 N N . PRO A 1 337 ? 29.443 -7.493 -9.463 1.00 92.88 337 PRO A N 1
ATOM 2571 C CA . PRO A 1 337 ? 29.809 -8.870 -9.125 1.00 92.88 337 PRO A CA 1
ATOM 2572 C C . PRO A 1 337 ? 28.735 -9.894 -9.528 1.00 92.88 337 PRO A C 1
ATOM 2574 O O . PRO A 1 337 ? 29.050 -11.069 -9.713 1.00 92.88 337 PRO A O 1
ATOM 2577 N N . ALA A 1 338 ? 27.481 -9.459 -9.661 1.00 93.00 338 ALA A N 1
ATOM 2578 C CA . ALA A 1 338 ? 26.351 -10.257 -10.111 1.00 93.00 338 ALA A CA 1
ATOM 2579 C C . ALA A 1 338 ? 25.423 -9.420 -11.002 1.00 93.00 338 ALA A C 1
ATOM 2581 O O . ALA A 1 338 ? 25.425 -8.188 -10.955 1.00 93.00 338 ALA A O 1
ATOM 2582 N N . ALA A 1 339 ? 24.621 -10.100 -11.824 1.00 93.94 339 ALA A N 1
ATOM 2583 C CA . ALA A 1 339 ? 23.640 -9.439 -12.675 1.00 93.94 339 ALA A CA 1
ATOM 2584 C C . ALA A 1 339 ? 22.518 -8.818 -11.812 1.00 93.94 339 ALA A C 1
ATOM 2586 O O . ALA A 1 339 ? 21.818 -9.560 -11.115 1.00 93.94 339 ALA A O 1
ATOM 2587 N N . PRO A 1 340 ? 22.311 -7.489 -11.857 1.00 96.69 340 PRO A N 1
ATOM 2588 C CA . PRO A 1 340 ? 21.251 -6.835 -11.101 1.00 96.69 340 PRO A CA 1
ATOM 2589 C C . PRO A 1 340 ? 19.880 -7.167 -11.696 1.00 96.69 340 PRO A C 1
ATOM 2591 O O . PRO A 1 340 ? 19.751 -7.424 -12.891 1.00 96.69 340 PRO A O 1
ATOM 2594 N N . ARG A 1 341 ? 18.825 -7.102 -10.887 1.00 96.50 341 ARG A N 1
ATOM 2595 C CA . ARG A 1 341 ? 17.428 -7.280 -11.327 1.00 96.50 341 ARG A CA 1
ATOM 2596 C C . ARG A 1 341 ? 16.785 -5.986 -11.811 1.00 96.50 341 ARG A C 1
ATOM 2598 O O . ARG A 1 341 ? 15.828 -6.007 -12.585 1.00 96.50 341 ARG A O 1
ATOM 2605 N N . GLU A 1 342 ? 17.303 -4.853 -11.350 1.00 97.12 342 GLU A N 1
ATOM 2606 C CA . GLU A 1 342 ? 16.856 -3.531 -11.769 1.00 97.12 342 GLU A CA 1
ATOM 2607 C C . GLU A 1 342 ? 18.031 -2.551 -11.809 1.00 97.12 342 GLU A C 1
ATOM 2609 O O . GLU A 1 342 ? 18.855 -2.504 -10.893 1.00 97.12 342 GLU A O 1
ATOM 2614 N N . LEU A 1 343 ? 18.065 -1.730 -12.857 1.00 96.75 343 LEU A N 1
ATOM 2615 C CA . LEU A 1 343 ? 18.907 -0.539 -12.945 1.00 96.75 343 LEU A CA 1
ATOM 2616 C C . LEU A 1 343 ? 18.004 0.693 -12.955 1.00 96.75 343 LEU A C 1
ATOM 2618 O O . LEU A 1 343 ? 17.043 0.740 -13.718 1.00 96.75 343 LEU A O 1
ATOM 2622 N N . ALA A 1 344 ? 18.295 1.695 -12.131 1.00 94.50 344 ALA A N 1
ATOM 2623 C CA . ALA A 1 344 ? 17.558 2.956 -12.119 1.00 94.50 344 ALA A CA 1
ATOM 2624 C C . ALA A 1 344 ? 18.509 4.144 -12.259 1.00 94.50 344 ALA A C 1
ATOM 2626 O O . ALA A 1 344 ? 19.356 4.370 -11.394 1.00 94.50 344 ALA A O 1
ATOM 2627 N N . TRP A 1 345 ? 18.342 4.914 -13.332 1.00 91.69 345 TRP A N 1
ATOM 2628 C CA . TRP A 1 345 ? 19.072 6.154 -13.565 1.00 91.69 345 TRP A CA 1
ATOM 2629 C C . TRP A 1 345 ? 18.347 7.274 -12.829 1.00 91.69 345 TRP A C 1
ATOM 2631 O O . TRP A 1 345 ? 17.166 7.552 -13.064 1.00 91.69 345 TRP A O 1
ATOM 2641 N N . THR A 1 346 ? 19.063 7.902 -11.908 1.00 87.19 346 THR A N 1
ATOM 2642 C CA . THR A 1 346 ? 18.573 9.029 -11.125 1.00 87.19 346 THR A CA 1
ATOM 2643 C C . THR A 1 346 ? 19.644 10.100 -11.053 1.00 87.19 346 THR A C 1
ATOM 2645 O O . THR A 1 346 ? 20.818 9.856 -11.317 1.00 87.19 346 THR A O 1
ATOM 2648 N N . ARG A 1 347 ? 19.234 11.301 -10.664 1.00 83.62 347 ARG A N 1
ATOM 2649 C CA . ARG A 1 347 ? 20.146 12.405 -10.419 1.00 83.62 347 ARG A CA 1
ATOM 2650 C C . ARG A 1 347 ? 20.132 12.780 -8.951 1.00 83.62 347 ARG A C 1
ATOM 2652 O O . ARG A 1 347 ? 19.063 12.867 -8.344 1.00 83.62 347 ARG A O 1
ATOM 2659 N N . ALA A 1 348 ? 21.312 12.991 -8.389 1.00 81.38 348 ALA A N 1
ATOM 2660 C CA . ALA A 1 348 ? 21.483 13.461 -7.025 1.00 81.38 348 ALA A CA 1
ATOM 2661 C C . ALA A 1 348 ? 22.617 14.486 -6.989 1.00 81.38 348 ALA A C 1
ATOM 2663 O O . ALA A 1 348 ? 23.718 14.203 -7.455 1.00 81.38 348 ALA A O 1
ATOM 2664 N N . ALA A 1 349 ? 22.343 15.678 -6.449 1.00 80.56 349 ALA A N 1
ATOM 2665 C CA . ALA A 1 349 ? 23.328 16.754 -6.317 1.00 80.56 349 ALA A CA 1
ATOM 2666 C C . ALA A 1 349 ? 24.068 17.102 -7.633 1.00 80.56 349 ALA A C 1
ATOM 2668 O O . ALA A 1 349 ? 25.268 17.366 -7.630 1.00 80.56 349 ALA A O 1
ATOM 2669 N N . GLY A 1 350 ? 23.358 17.089 -8.769 1.00 78.62 350 GLY A N 1
ATOM 2670 C CA . GLY A 1 350 ? 23.919 17.388 -10.093 1.00 78.62 350 GLY A CA 1
ATOM 2671 C C . GLY A 1 350 ? 24.756 16.266 -10.722 1.00 78.62 350 GLY A C 1
ATOM 2672 O O . GLY A 1 350 ? 25.333 16.467 -11.787 1.00 78.62 350 GLY A O 1
ATOM 2673 N N . GLN A 1 351 ? 24.826 15.091 -10.090 1.00 81.38 351 GLN A N 1
ATOM 2674 C CA . GLN A 1 351 ? 25.484 13.904 -10.634 1.00 81.38 351 GLN A CA 1
ATOM 2675 C C . GLN A 1 351 ? 24.445 12.889 -11.105 1.00 81.38 351 GLN A C 1
ATOM 2677 O O . GLN A 1 351 ? 23.501 12.572 -10.375 1.00 81.38 351 GLN A O 1
ATOM 2682 N N . ASP A 1 352 ? 24.638 12.359 -12.311 1.00 84.75 352 ASP A N 1
ATOM 2683 C CA . ASP A 1 352 ? 23.871 11.213 -12.787 1.00 84.75 352 ASP A CA 1
ATOM 2684 C C . ASP A 1 352 ? 24.448 9.945 -12.147 1.00 84.75 352 ASP A C 1
ATOM 2686 O O . ASP A 1 352 ? 25.625 9.617 -12.308 1.00 84.75 352 ASP A O 1
ATOM 2690 N N . VAL A 1 353 ? 23.612 9.245 -11.386 1.00 88.06 353 VAL A N 1
ATOM 2691 C CA . VAL A 1 353 ? 23.968 8.021 -10.667 1.00 88.06 353 VAL A CA 1
ATOM 2692 C C . VAL A 1 353 ? 23.029 6.897 -11.073 1.00 88.06 353 VAL A C 1
ATOM 2694 O O . VAL A 1 353 ? 21.856 7.116 -11.389 1.00 88.06 353 VAL A O 1
ATOM 2697 N N . VAL A 1 354 ? 23.538 5.668 -11.048 1.00 91.75 354 VAL A N 1
ATOM 2698 C CA . VAL A 1 354 ? 22.734 4.481 -11.338 1.00 91.75 354 VAL A CA 1
ATOM 2699 C C . VAL A 1 354 ? 22.638 3.620 -10.095 1.00 91.75 354 VAL A C 1
ATOM 2701 O O . VAL A 1 354 ? 23.646 3.203 -9.531 1.00 91.75 354 VAL A O 1
ATOM 2704 N N . LEU A 1 355 ? 21.407 3.357 -9.669 1.00 93.19 355 LEU A N 1
ATOM 2705 C CA . LEU A 1 355 ? 21.117 2.420 -8.596 1.00 93.19 355 LEU A CA 1
ATOM 2706 C C . LEU A 1 355 ? 20.923 1.035 -9.210 1.00 93.19 355 LEU A C 1
ATOM 2708 O O . LEU A 1 355 ? 19.942 0.810 -9.919 1.00 93.19 355 LEU A O 1
ATOM 2712 N N . ALA A 1 356 ? 21.848 0.124 -8.922 1.00 94.38 356 ALA A N 1
ATOM 2713 C CA . ALA A 1 356 ? 21.704 -1.295 -9.217 1.00 94.38 356 ALA A CA 1
ATOM 2714 C C . ALA A 1 356 ? 21.085 -2.011 -8.012 1.00 94.38 356 ALA A C 1
ATOM 2716 O O . ALA A 1 356 ? 21.498 -1.781 -6.874 1.00 94.38 356 ALA A O 1
ATOM 2717 N N . ARG A 1 357 ? 20.063 -2.834 -8.253 1.00 93.56 357 ARG A N 1
ATOM 2718 C CA . ARG A 1 357 ? 19.342 -3.575 -7.209 1.00 93.56 357 ARG A CA 1
ATOM 2719 C C . ARG A 1 357 ? 19.327 -5.060 -7.538 1.00 93.56 357 ARG A C 1
ATOM 2721 O O . ARG A 1 357 ? 19.067 -5.422 -8.686 1.00 93.56 357 ARG A O 1
ATOM 2728 N N . GLU A 1 358 ? 19.586 -5.880 -6.528 1.00 86.44 358 GLU A N 1
ATOM 2729 C CA . GLU A 1 358 ? 19.663 -7.347 -6.602 1.00 86.44 358 GLU A CA 1
ATOM 2730 C C . GLU A 1 358 ? 18.445 -8.044 -5.992 1.00 86.44 358 GLU A C 1
ATOM 2732 O O . GLU A 1 358 ? 17.794 -7.441 -5.103 1.00 86.44 358 GLU A O 1
#

Secondary structure (DSSP, 8-state):
------PPPPPPPPPPHHHHHHHHHHHHHHHHHHHHHHHHHHHHHHHHHHHHSPPP---HHHHHHHSBPPPGGG----HHHHHHHTT--TTT---EEEEEEETTEEEEEE--STTSPPEEEETTT-PBPPPP-HHHHHHHHHHHTTT-S-EEEEEEES--TT---GGGGGGPSEEEEEE-STT--EEEEETTT--EEEEE-HHHHHHHIIIIIHHTTGGGSSSTTGGGHHHHHHHHHHHHHHHHHHHHHHHHHH--SSS--TTS-SSS--SHHHHHHHHHHHHHHHHHHHHHHHHHHHT-GGGTT---SPPP-HHHHH-SPP-SPPPPHHHHHHTSSS--SEEEEEEETTEEEEEEE-

Foldseek 3Di:
DDDDDDDDDDDDDPDDPVVVVVVVVVVCLVVVVVVLVVLVVLLVQLAVLCVVFNQWFQDPVLQQVQFDFDDLVLADDFPCLLCVLVVHDPFPFAKWKWFLFFLRFIWIWGDDPPQAATFIAGRNPSHTDAFDDQVSLQSNVCSSVPNPWHKAWDDWQQDDPRRPDPVCNNQPRWTWIFIPPPQRKIFTARRRYSGTGTIAGPVSVVSCVSHVCSNQVCVLPPDPNNVCSLVVLLVSLVSQLVSLVVLLVVLVVQFQPDAPDPCRHSHPDPDPVVVCCSVVSNVCSVVSNVVSVVSNVVSCPVVVPPDPDDPPPVVVQLDGGDPDGDDGQSVVQVVDPHRFRMWMFHGGPNDTDIDGHD

Sequence (358 aa):
MSATSTRSPARPVGPPLSTRAKRWLYLIHRWAGIVLCLFFAMWFVSGVVMMYVGYPKLTPQERLTHLAPLDAAAIAVTPAQALAAAGADVHNATGLSLAATRGGAPVYSVAGGMREAPRIVDAATGTLLPPADAEVARAAAMAWFGGRYAAHYQGAVMEDVYTHSGALKPHRPLHRVDMDDPDRTRLYISSATGAVVLDATFNERVWNYAGAWIHWLYPFRGNALDPWWHDIVVWLSVAGVLVALTGTVVGLLRWRFSRPYASGSRSPYREPMMRWHHLSGLLFAAITITWIFSGLMSMNPWKLFTSTAAPLDRAAYAGAAAGGPLASPQALIAALPAAPRELAWTRAAGQDVVLARE